Protein AF-C4QVG0-F1 (afdb_monomer_lite)

Secondary structure (DSSP, 8-state):
--HHHHHHH-----GGGS-HHHHHHHHHS-HHHHHHHHHHHHHHHHHHHHTHHHHHHHHHHHH-S---S----HHHHHHHHHHHHHHHHHHHHHHHHHHHHHHHH-TT---PPP---S-GGG-----HHHHHHHHTTTTTHHHHHHHHHHHHHGGGTGGG--TT-TTS--SHHHHHHHHHT-HHHHTHHHHHHHHHTT--SHHHHHHHHHSSTT------HHHHHHHHHHHTT-

Foldseek 3Di:
DFVVVCLVDNAQDDLVVADPVLSVLLLLFDPLLLLVLLLLLLLLVVVCVVCQVVLCVLCCVQPVDPDDPDSADPLNSLSVNVSSVSLQSLLVVVLVVVQVVCVVPPVPPDHDDDDGDSHSSPDDRPDPSNVVSVVCSVVCNVVSVVLNNQSSNCNVVSVPQDPPDPQGDGDPSSSSVVLSVDCCRNCVVVVLVVVVVVDDDPVVSVVCSVPRPSHPRPGDDVSVVVVVVVVVVD

Sequence (234 aa):
MDYNSVLETGPSPKLKDLNEEIRLKLQQIPDYPLDFNIFVYRGVKDIRTEIEPELKEFRVQYNNQNINDDPLTCTARLQDRLLGFLILERHRRDIETLNKTLEAQDSNGKTVTLIELQDPYKYEIKSPLYLQLMSQKDSHKQTFHRVALLQNLEYQFESKVNPEDDDDIKDDNSLIQQFVSNEEIMNFDHLFRQKLSSLKDAAEAQEAMDDSTILQLMIPVAAQKLLVEKDALA

Structure (mmCIF, N/CA/C/O backbone):
data_AF-C4QVG0-F1
#
_entry.id   AF-C4QVG0-F1
#
loop_
_atom_site.group_PDB
_atom_site.id
_atom_site.type_symbol
_atom_site.label_atom_id
_atom_site.label_alt_id
_atom_site.label_comp_id
_atom_site.label_asym_id
_atom_site.label_entity_id
_atom_site.label_seq_id
_atom_site.pdbx_PDB_ins_code
_atom_site.Cartn_x
_atom_site.Cartn_y
_atom_site.Cartn_z
_atom_site.occupancy
_atom_site.B_iso_or_equiv
_atom_site.auth_seq_id
_atom_site.auth_comp_id
_atom_site.auth_asym_id
_atom_site.auth_atom_id
_atom_site.pdbx_PDB_model_num
ATOM 1 N N . MET A 1 1 ? 24.294 -8.982 4.966 1.00 47.47 1 MET A N 1
ATOM 2 C CA . MET A 1 1 ? 23.193 -9.646 4.240 1.00 47.47 1 MET A CA 1
ATOM 3 C C . MET A 1 1 ? 22.596 -8.560 3.367 1.00 47.47 1 MET A C 1
ATOM 5 O O . MET A 1 1 ? 22.325 -7.499 3.908 1.00 47.47 1 MET A O 1
ATOM 9 N N . ASP A 1 2 ? 22.562 -8.755 2.051 1.00 61.69 2 ASP A N 1
ATOM 10 C CA . ASP A 1 2 ? 22.067 -7.750 1.096 1.00 61.69 2 ASP A CA 1
ATOM 11 C C . ASP A 1 2 ? 20.541 -7.615 1.240 1.00 61.69 2 ASP A C 1
ATOM 13 O O . ASP A 1 2 ? 19.855 -8.633 1.368 1.00 61.69 2 ASP A O 1
ATOM 17 N N . TYR A 1 3 ? 19.994 -6.399 1.243 1.00 65.62 3 TYR A N 1
ATOM 18 C CA . TYR A 1 3 ? 18.548 -6.192 1.355 1.00 65.62 3 TYR A CA 1
ATOM 19 C C . TYR A 1 3 ? 17.788 -6.817 0.178 1.00 65.62 3 TYR A C 1
ATOM 21 O O . TYR A 1 3 ? 16.698 -7.352 0.373 1.00 65.62 3 TYR A O 1
ATOM 29 N N . ASN A 1 4 ? 18.413 -6.916 -1.002 1.00 66.19 4 ASN A N 1
ATOM 30 C CA . ASN A 1 4 ? 17.847 -7.660 -2.131 1.00 66.19 4 ASN A CA 1
ATOM 31 C C . ASN A 1 4 ? 17.549 -9.126 -1.766 1.00 66.19 4 ASN A C 1
ATOM 33 O O . ASN A 1 4 ? 16.494 -9.654 -2.111 1.00 66.19 4 ASN A O 1
ATOM 37 N N . SER A 1 5 ? 18.406 -9.764 -0.959 1.00 62.22 5 SER A N 1
ATOM 38 C CA . SER A 1 5 ? 18.174 -11.142 -0.495 1.00 62.22 5 SER A CA 1
ATOM 39 C C . SER A 1 5 ? 16.994 -11.258 0.484 1.00 62.22 5 SER A C 1
ATOM 41 O O . SER A 1 5 ? 16.274 -12.262 0.481 1.00 62.22 5 SER A O 1
ATOM 43 N N . VAL A 1 6 ? 16.745 -10.208 1.279 1.00 63.31 6 VAL A N 1
ATOM 44 C CA . VAL A 1 6 ? 15.565 -10.096 2.155 1.00 63.31 6 VAL A CA 1
ATOM 45 C C . VAL A 1 6 ? 14.295 -9.912 1.321 1.00 63.31 6 VAL A C 1
ATOM 47 O O . VAL A 1 6 ? 13.262 -10.496 1.636 1.00 63.31 6 VAL A O 1
ATOM 50 N N . LEU A 1 7 ? 14.369 -9.166 0.222 1.00 70.00 7 LEU A N 1
ATOM 51 C CA . LEU A 1 7 ? 13.257 -8.991 -0.711 1.00 70.00 7 LEU A CA 1
ATOM 52 C C . LEU A 1 7 ? 12.957 -10.254 -1.542 1.00 70.00 7 LEU A C 1
ATOM 54 O O . LEU A 1 7 ? 11.829 -10.439 -1.996 1.00 70.00 7 LEU A O 1
ATOM 58 N N . GLU A 1 8 ? 13.944 -11.127 -1.749 1.00 66.00 8 GLU A N 1
ATOM 59 C CA . GLU A 1 8 ? 13.799 -12.391 -2.483 1.00 66.00 8 GLU A CA 1
ATOM 60 C C . GLU A 1 8 ? 13.269 -13.546 -1.636 1.00 66.00 8 GLU A C 1
ATOM 62 O O . GLU A 1 8 ? 12.423 -14.315 -2.091 1.00 66.00 8 GLU A O 1
ATOM 67 N N . THR A 1 9 ? 13.774 -13.688 -0.411 1.00 63.62 9 THR A N 1
ATOM 68 C CA . THR A 1 9 ? 13.547 -14.889 0.415 1.00 63.62 9 THR A CA 1
ATOM 69 C C . THR A 1 9 ? 13.218 -14.578 1.871 1.00 63.62 9 THR A C 1
ATOM 71 O O . THR A 1 9 ? 13.045 -15.490 2.683 1.00 63.62 9 THR A O 1
ATOM 74 N N . GLY A 1 10 ? 13.145 -13.294 2.224 1.00 63.16 10 GLY A N 1
ATOM 75 C CA . GLY A 1 10 ? 12.948 -12.857 3.595 1.00 63.16 10 GLY A CA 1
ATOM 76 C C . GLY A 1 10 ? 11.567 -13.212 4.149 1.00 63.16 10 GLY A C 1
ATOM 77 O O . GLY A 1 10 ? 10.602 -13.423 3.408 1.00 63.16 10 GLY A O 1
ATOM 78 N N . PRO A 1 11 ? 11.446 -13.278 5.484 1.00 72.75 11 PRO A N 1
ATOM 79 C CA . PRO A 1 11 ? 10.172 -13.531 6.139 1.00 72.75 11 PRO A CA 1
ATOM 80 C C . PRO A 1 11 ? 9.172 -12.415 5.821 1.00 72.75 11 PRO A C 1
ATOM 82 O O . PRO A 1 11 ? 9.559 -11.260 5.667 1.00 72.75 11 PRO A O 1
ATOM 85 N N . SER A 1 12 ? 7.879 -12.751 5.777 1.00 82.12 12 SER A N 1
ATOM 86 C CA . SER A 1 12 ? 6.751 -11.803 5.689 1.00 82.12 12 SER A CA 1
ATOM 87 C C . SER A 1 12 ? 6.937 -10.593 6.627 1.00 82.12 12 SER A C 1
ATOM 89 O O . SER A 1 12 ? 7.493 -10.788 7.714 1.00 82.12 12 SER A O 1
ATOM 91 N N . PRO A 1 13 ? 6.534 -9.364 6.234 1.00 89.56 13 PRO A N 1
ATOM 92 C CA . PRO A 1 13 ? 6.794 -8.173 7.039 1.00 89.56 13 PRO A CA 1
ATOM 93 C C . PRO A 1 13 ? 6.088 -8.261 8.387 1.00 89.56 13 PRO A C 1
ATOM 95 O O . PRO A 1 13 ? 5.049 -8.911 8.512 1.00 89.56 13 PRO A O 1
ATOM 98 N N . LYS A 1 14 ? 6.677 -7.632 9.408 1.00 91.19 14 LYS A N 1
ATOM 99 C CA . LYS A 1 14 ? 6.151 -7.625 10.778 1.00 91.19 14 LYS A CA 1
ATOM 100 C C . LYS A 1 14 ? 6.362 -6.263 11.413 1.00 91.19 14 LYS A C 1
ATOM 102 O O . LYS A 1 14 ? 7.483 -5.765 11.469 1.00 91.19 14 LYS A O 1
ATOM 107 N N . LEU A 1 15 ? 5.296 -5.675 11.947 1.00 92.12 15 LEU A N 1
ATOM 108 C CA . LEU A 1 15 ? 5.342 -4.358 12.590 1.00 92.12 15 LEU A CA 1
ATOM 109 C C . LEU A 1 15 ? 6.229 -4.356 13.832 1.00 92.12 15 LEU A C 1
ATOM 111 O O . LEU A 1 15 ? 6.792 -3.322 14.180 1.00 92.12 15 LEU A O 1
ATOM 115 N N . LYS A 1 16 ? 6.346 -5.498 14.518 1.00 90.62 16 LYS A N 1
ATOM 116 C CA . LYS A 1 16 ? 7.206 -5.622 15.703 1.00 90.62 16 LYS A CA 1
ATOM 117 C C . LYS A 1 16 ? 8.705 -5.624 15.382 1.00 90.62 16 LYS A C 1
ATOM 119 O O . LYS A 1 16 ? 9.492 -5.419 16.299 1.00 90.62 16 LYS A O 1
ATOM 124 N N . ASP A 1 17 ? 9.070 -5.900 14.129 1.00 92.12 17 ASP A N 1
ATOM 125 C CA . ASP A 1 17 ? 10.465 -5.943 13.682 1.00 92.12 17 ASP A CA 1
ATOM 126 C C . ASP A 1 17 ? 10.954 -4.534 13.276 1.00 92.12 17 ASP A C 1
ATOM 128 O O . ASP A 1 17 ? 12.158 -4.301 13.173 1.00 92.12 17 ASP A O 1
ATOM 132 N N . LEU A 1 18 ? 10.033 -3.574 13.103 1.00 93.62 18 LEU A N 1
ATOM 133 C CA . LEU A 1 18 ? 10.355 -2.155 12.962 1.00 93.62 18 LEU A CA 1
ATOM 134 C C . LEU A 1 18 ? 10.802 -1.574 14.304 1.00 93.62 18 LEU A C 1
ATOM 136 O O . LEU A 1 18 ? 10.276 -1.921 15.367 1.00 93.62 18 LEU A O 1
ATOM 140 N N . ASN A 1 19 ? 11.733 -0.626 14.250 1.00 95.19 19 ASN A N 1
ATOM 141 C CA . ASN A 1 19 ? 12.085 0.145 15.429 1.00 95.19 19 ASN A CA 1
ATOM 142 C C . ASN A 1 19 ? 10.895 1.016 15.884 1.00 95.19 19 ASN A C 1
ATOM 144 O O . ASN A 1 19 ? 9.953 1.295 15.134 1.00 95.19 19 ASN A O 1
ATOM 148 N N . GLU A 1 20 ? 10.924 1.435 17.148 1.00 95.44 20 GLU A N 1
ATOM 149 C CA . GLU A 1 20 ? 9.789 2.125 17.758 1.00 95.44 20 GLU A CA 1
ATOM 150 C C . GLU A 1 20 ? 9.478 3.472 17.095 1.00 95.44 20 GLU A C 1
ATOM 152 O O . GLU A 1 20 ? 8.308 3.764 16.860 1.00 95.44 20 GLU A O 1
ATOM 157 N N . GLU A 1 21 ? 10.497 4.259 16.744 1.00 95.69 21 GLU A N 1
ATOM 158 C CA . GLU A 1 21 ? 10.324 5.570 16.111 1.00 95.69 21 GLU A CA 1
ATOM 159 C C . GLU A 1 21 ? 9.616 5.457 14.754 1.00 95.69 21 GLU A C 1
ATOM 161 O O . GLU A 1 21 ? 8.620 6.139 14.505 1.00 95.69 21 GLU A O 1
ATOM 166 N N . ILE A 1 22 ? 10.094 4.559 13.891 1.00 94.88 22 ILE A N 1
ATOM 167 C CA . ILE A 1 22 ? 9.534 4.317 12.560 1.00 94.88 22 ILE A CA 1
ATOM 168 C C . ILE A 1 22 ? 8.110 3.782 12.664 1.00 94.88 22 ILE A C 1
ATOM 170 O O . ILE A 1 22 ? 7.211 4.246 11.959 1.00 94.88 22 ILE A O 1
ATOM 174 N N . ARG A 1 23 ? 7.873 2.852 13.593 1.00 95.38 23 ARG A N 1
ATOM 175 C CA . ARG A 1 23 ? 6.536 2.319 13.851 1.00 95.38 23 ARG A CA 1
ATOM 176 C C . ARG A 1 23 ? 5.569 3.411 14.319 1.00 95.38 23 ARG A C 1
ATOM 178 O O . ARG A 1 23 ? 4.424 3.418 13.879 1.00 95.38 23 ARG A O 1
ATOM 185 N N . LEU A 1 24 ? 6.009 4.337 15.173 1.00 95.31 24 LEU A N 1
ATOM 186 C CA . LEU A 1 24 ? 5.185 5.470 15.611 1.00 95.31 24 LEU A CA 1
ATOM 187 C C . LEU A 1 24 ? 4.861 6.422 14.452 1.00 95.31 24 LEU A C 1
ATOM 189 O O . LEU A 1 24 ? 3.715 6.851 14.341 1.00 95.31 24 LEU A O 1
ATOM 193 N N . LYS A 1 25 ? 5.818 6.707 13.557 1.00 94.50 25 LYS A N 1
ATOM 194 C CA . LYS A 1 25 ? 5.552 7.503 12.344 1.00 94.50 25 LYS A CA 1
ATOM 195 C C . LYS A 1 25 ? 4.539 6.814 11.427 1.00 94.50 25 LYS A C 1
ATOM 197 O O . LYS A 1 25 ? 3.592 7.450 10.980 1.00 94.50 25 LYS A O 1
ATOM 202 N N . LEU A 1 26 ? 4.666 5.502 11.213 1.00 94.44 26 LEU A N 1
ATOM 203 C CA . LEU A 1 26 ? 3.702 4.727 10.422 1.00 94.44 26 LEU A CA 1
ATOM 204 C C . LEU A 1 26 ? 2.276 4.819 11.003 1.00 94.44 26 LEU A C 1
ATOM 206 O O . LEU A 1 26 ? 1.299 4.974 10.270 1.00 94.44 26 LEU A O 1
ATOM 210 N N . GLN A 1 27 ? 2.143 4.794 12.330 1.00 94.50 27 GLN A N 1
ATOM 211 C CA . GLN A 1 27 ? 0.847 4.936 13.004 1.00 94.50 27 GLN A CA 1
ATOM 212 C C . GLN A 1 27 ? 0.212 6.324 12.838 1.00 94.50 27 GLN A C 1
ATOM 214 O O . GLN A 1 27 ? -1.001 6.450 12.996 1.00 94.50 27 GLN A O 1
ATOM 219 N N . GLN A 1 28 ? 1.002 7.350 12.515 1.00 93.69 28 GLN A N 1
ATOM 220 C CA . GLN A 1 28 ? 0.531 8.726 12.343 1.00 93.69 28 GLN A CA 1
ATOM 221 C C . GLN A 1 28 ? -0.011 9.019 10.939 1.00 93.69 28 GLN A C 1
ATOM 223 O O . GLN A 1 28 ? -0.642 10.056 10.756 1.00 93.69 28 GLN A O 1
ATOM 228 N N . ILE A 1 29 ? 0.192 8.128 9.959 1.00 91.94 29 ILE A N 1
ATOM 229 C CA . ILE A 1 29 ? -0.326 8.329 8.598 1.00 91.94 29 ILE A CA 1
ATOM 230 C C . ILE A 1 29 ? -1.860 8.463 8.644 1.00 91.94 29 ILE A C 1
ATOM 232 O O . ILE A 1 29 ? -2.515 7.592 9.224 1.00 91.94 29 ILE A O 1
ATOM 236 N N . PRO A 1 30 ? -2.473 9.481 8.020 1.00 91.50 30 PRO A N 1
ATOM 237 C CA . PRO A 1 30 ? -3.929 9.593 7.964 1.00 91.50 30 PRO A CA 1
ATOM 238 C C . PRO A 1 30 ? -4.590 8.425 7.207 1.00 91.50 30 PRO A C 1
ATOM 240 O O . PRO A 1 30 ? -3.972 7.778 6.363 1.00 91.50 30 PRO A O 1
ATOM 243 N N . ASP A 1 31 ? -5.857 8.124 7.511 1.00 91.19 31 ASP A N 1
ATOM 244 C CA . ASP A 1 31 ? -6.533 6.928 6.975 1.00 91.19 31 ASP A CA 1
ATOM 245 C C . ASP A 1 31 ? -6.659 6.935 5.444 1.00 91.19 31 ASP A C 1
ATOM 247 O O . ASP A 1 31 ? -6.469 5.894 4.819 1.00 91.19 31 ASP A O 1
ATOM 251 N N . TYR A 1 32 ? -6.933 8.092 4.829 1.00 88.81 32 TYR A N 1
ATOM 252 C CA . TYR A 1 32 ? -7.070 8.177 3.372 1.00 88.81 32 TYR A CA 1
ATOM 253 C C . TYR A 1 32 ? -5.747 7.868 2.639 1.00 88.81 32 TYR A C 1
ATOM 255 O O . TYR A 1 32 ? -5.747 6.951 1.820 1.00 88.81 32 TYR A O 1
ATOM 263 N N . PRO A 1 33 ? -4.598 8.506 2.957 1.00 89.88 33 PRO A N 1
ATOM 264 C CA . PRO A 1 33 ? -3.294 8.105 2.429 1.00 89.88 33 PRO A CA 1
ATOM 265 C C . PRO A 1 33 ? -2.921 6.647 2.630 1.00 89.88 33 PRO A C 1
ATOM 267 O O . PRO A 1 33 ? -2.370 6.034 1.713 1.00 89.88 33 PRO A O 1
ATOM 270 N N . LEU A 1 34 ? -3.222 6.088 3.803 1.00 93.69 34 LEU A N 1
ATOM 271 C CA . LEU A 1 34 ? -2.976 4.678 4.072 1.00 93.69 34 LEU A CA 1
ATOM 272 C C . LEU A 1 34 ? -3.776 3.799 3.101 1.00 93.69 34 LEU A C 1
ATOM 274 O O . LEU A 1 34 ? -3.197 2.986 2.379 1.00 93.69 34 LEU A O 1
ATOM 278 N N . ASP A 1 35 ? -5.092 3.991 3.046 1.00 93.38 35 ASP A N 1
ATOM 279 C CA . ASP A 1 35 ? -5.990 3.164 2.240 1.00 93.38 35 ASP A CA 1
ATOM 280 C C . ASP A 1 35 ? -5.768 3.358 0.734 1.00 93.38 35 ASP A C 1
ATOM 282 O O . ASP A 1 35 ? -5.817 2.384 -0.020 1.00 93.38 35 ASP A O 1
ATOM 286 N N . PHE A 1 36 ? -5.466 4.583 0.296 1.00 90.50 36 PHE A N 1
ATOM 287 C CA . PHE A 1 36 ? -5.169 4.903 -1.099 1.00 90.50 36 PHE A CA 1
ATOM 288 C C . PHE A 1 36 ? -3.875 4.242 -1.579 1.00 90.50 36 PHE A C 1
ATOM 290 O O . PHE A 1 36 ? -3.866 3.590 -2.625 1.00 90.50 36 PHE A O 1
ATOM 297 N N . ASN A 1 37 ? -2.793 4.311 -0.795 1.00 91.75 37 ASN A N 1
ATOM 298 C CA . ASN A 1 37 ? -1.548 3.627 -1.155 1.00 91.75 37 ASN A CA 1
ATOM 299 C C . ASN A 1 37 ? -1.721 2.098 -1.138 1.00 91.75 37 ASN A C 1
ATOM 301 O O . ASN A 1 37 ? -1.221 1.420 -2.037 1.00 91.75 37 ASN A O 1
ATOM 305 N N . ILE A 1 38 ? -2.491 1.538 -0.193 1.00 95.00 38 ILE A N 1
ATOM 306 C CA . ILE A 1 38 ? -2.836 0.106 -0.221 1.00 95.00 38 ILE A CA 1
ATOM 307 C C . ILE A 1 38 ? -3.618 -0.244 -1.494 1.00 95.00 38 ILE A C 1
ATOM 309 O O . ILE A 1 38 ? -3.330 -1.262 -2.128 1.00 95.00 38 ILE A O 1
ATOM 313 N N . PHE A 1 39 ? -4.602 0.577 -1.873 1.00 93.81 39 PHE A N 1
ATOM 314 C CA . PHE A 1 39 ? -5.404 0.386 -3.082 1.00 93.81 39 PHE A CA 1
ATOM 315 C C . PHE A 1 39 ? -4.526 0.354 -4.332 1.00 93.81 39 PHE A C 1
ATOM 317 O O . PHE A 1 39 ? -4.600 -0.610 -5.098 1.00 93.81 39 PHE A O 1
ATOM 324 N N . VAL A 1 40 ? -3.644 1.343 -4.497 1.00 91.06 40 VAL A N 1
ATOM 325 C CA . VAL A 1 40 ? -2.787 1.418 -5.681 1.00 91.06 40 VAL A CA 1
ATOM 326 C C . VAL A 1 40 ? -1.761 0.293 -5.709 1.00 91.06 40 VAL A C 1
ATOM 328 O O . VAL A 1 40 ? -1.682 -0.413 -6.714 1.00 91.06 40 VAL A O 1
ATOM 331 N N . TYR A 1 41 ? -1.020 0.043 -4.626 1.00 92.81 41 TYR A N 1
ATOM 332 C CA . TYR A 1 41 ? -0.011 -1.021 -4.631 1.00 92.81 41 TYR A CA 1
ATOM 333 C C . TYR A 1 41 ? -0.612 -2.409 -4.820 1.00 92.81 41 TYR A C 1
ATOM 335 O O . TYR A 1 41 ? -0.049 -3.222 -5.555 1.00 92.81 41 TYR A O 1
ATOM 343 N N . ARG A 1 42 ? -1.773 -2.687 -4.215 1.00 94.62 42 ARG A N 1
ATOM 344 C CA . ARG A 1 42 ? -2.470 -3.957 -4.443 1.00 94.62 42 ARG A CA 1
ATOM 345 C C . ARG A 1 42 ? -2.969 -4.058 -5.885 1.00 94.62 42 ARG A C 1
ATOM 347 O O . ARG A 1 42 ? -2.778 -5.100 -6.501 1.00 94.62 42 ARG A O 1
ATOM 354 N N . GLY A 1 43 ? -3.521 -2.983 -6.453 1.00 93.50 43 GLY A N 1
ATOM 355 C CA . GLY A 1 43 ? -3.932 -2.938 -7.860 1.00 93.50 43 GLY A CA 1
ATOM 356 C C . GLY A 1 43 ? -2.775 -3.183 -8.835 1.00 93.50 43 GLY A C 1
ATOM 357 O O . GLY A 1 43 ? -2.914 -3.958 -9.781 1.00 93.50 43 GLY A O 1
ATOM 358 N N . VAL A 1 44 ? -1.606 -2.591 -8.571 1.00 91.75 44 VAL A N 1
ATOM 359 C CA . VAL A 1 44 ? -0.378 -2.817 -9.350 1.00 91.75 44 VAL A CA 1
ATOM 360 C C . VAL A 1 44 ? 0.135 -4.252 -9.176 1.00 91.75 44 VAL A C 1
ATOM 362 O O . VAL A 1 44 ? 0.538 -4.895 -10.143 1.00 91.75 44 VAL A O 1
ATOM 365 N N . LYS A 1 45 ? 0.098 -4.804 -7.962 1.00 92.62 45 LYS A N 1
ATOM 366 C CA . LYS A 1 45 ? 0.483 -6.200 -7.721 1.00 92.62 45 LYS A CA 1
ATOM 367 C C . LYS A 1 45 ? -0.415 -7.187 -8.475 1.00 92.62 45 LYS A C 1
ATOM 369 O O . LYS A 1 45 ? 0.100 -8.121 -9.093 1.00 92.62 45 LYS A O 1
ATOM 374 N N . ASP A 1 46 ? -1.727 -6.955 -8.458 1.00 93.56 46 ASP A N 1
ATOM 375 C CA . ASP A 1 46 ? -2.708 -7.759 -9.189 1.00 93.56 46 ASP A CA 1
ATOM 376 C C . ASP A 1 46 ? -2.446 -7.689 -10.701 1.00 93.56 46 ASP A C 1
ATOM 378 O O . ASP A 1 46 ? -2.280 -8.727 -11.345 1.00 93.56 46 ASP A O 1
ATOM 382 N N . ILE A 1 47 ? -2.323 -6.475 -11.265 1.00 93.06 47 ILE A N 1
ATOM 383 C CA . ILE A 1 47 ? -2.150 -6.312 -12.714 1.00 93.06 47 ILE A CA 1
ATOM 384 C C . ILE A 1 47 ? -0.851 -6.955 -13.197 1.00 93.06 47 ILE A C 1
ATOM 386 O O . ILE A 1 47 ? -0.868 -7.594 -14.239 1.00 93.06 47 ILE A O 1
ATOM 390 N N . ARG A 1 48 ? 0.253 -6.879 -12.434 1.00 90.81 48 ARG A N 1
ATOM 391 C CA . ARG A 1 48 ? 1.518 -7.540 -12.808 1.00 90.81 48 ARG A CA 1
ATOM 392 C C . ARG A 1 48 ? 1.354 -9.043 -13.020 1.00 90.81 48 ARG A C 1
ATOM 394 O O . ARG A 1 48 ? 2.029 -9.605 -13.874 1.00 90.81 48 ARG A O 1
ATOM 401 N N . THR A 1 49 ? 0.463 -9.673 -12.258 1.00 89.44 49 THR A N 1
ATOM 402 C CA . THR A 1 49 ? 0.139 -11.095 -12.425 1.00 89.44 49 THR A CA 1
ATOM 403 C C . THR A 1 49 ? -0.692 -11.318 -13.692 1.00 89.44 49 THR A C 1
ATOM 405 O O . THR A 1 49 ? -0.458 -12.279 -14.416 1.00 89.44 49 THR A O 1
ATOM 408 N N . GLU A 1 50 ? -1.631 -10.414 -13.999 1.00 91.62 50 GLU A N 1
ATOM 409 C CA . GLU A 1 50 ? -2.435 -10.463 -15.232 1.00 91.62 50 GLU A CA 1
ATOM 410 C C . GLU A 1 50 ? -1.586 -10.266 -16.502 1.00 91.62 50 GLU A C 1
ATOM 412 O O . GLU A 1 50 ? -1.823 -10.938 -17.506 1.00 91.62 50 GLU A O 1
ATOM 417 N N . ILE A 1 51 ? -0.604 -9.358 -16.465 1.00 89.69 51 ILE A N 1
ATOM 418 C CA . ILE A 1 51 ? 0.200 -8.951 -17.629 1.00 89.69 51 ILE A CA 1
ATOM 419 C C . ILE A 1 51 ? 1.621 -9.531 -17.641 1.00 89.69 51 ILE A C 1
ATOM 421 O O . ILE A 1 51 ? 2.484 -9.026 -18.352 1.00 89.69 51 ILE A O 1
ATOM 425 N N . GLU A 1 52 ? 1.893 -10.601 -16.890 1.00 88.56 52 GLU A N 1
ATOM 426 C CA . GLU A 1 52 ? 3.233 -11.208 -16.807 1.00 88.56 52 GLU A CA 1
ATOM 427 C C . GLU A 1 52 ? 3.881 -11.494 -18.186 1.00 88.56 52 GLU A C 1
ATOM 429 O O . GLU A 1 52 ? 5.063 -11.177 -18.356 1.00 88.56 52 GLU A O 1
ATOM 434 N N . PRO A 1 53 ? 3.162 -12.024 -19.202 1.00 87.56 53 PRO A N 1
ATOM 435 C CA . PRO A 1 53 ? 3.743 -12.231 -20.531 1.00 87.56 53 PRO A CA 1
ATOM 436 C C . PRO A 1 53 ? 4.158 -10.919 -21.211 1.00 87.56 53 PRO A C 1
ATOM 438 O O . PRO A 1 53 ? 5.262 -10.829 -21.745 1.00 87.56 53 PRO A O 1
ATOM 441 N N . GLU A 1 54 ? 3.313 -9.887 -21.129 1.00 88.06 54 GLU A N 1
ATOM 442 C CA . GLU A 1 54 ? 3.598 -8.550 -21.666 1.00 88.06 54 GLU A CA 1
ATOM 443 C C . GLU A 1 54 ? 4.815 -7.940 -20.967 1.00 88.06 54 GLU A C 1
ATOM 445 O O . GLU A 1 54 ? 5.687 -7.373 -21.620 1.00 88.06 54 GLU A O 1
ATOM 450 N N . LEU A 1 55 ? 4.932 -8.115 -19.646 1.00 85.12 55 LEU A N 1
ATOM 451 C CA . LEU A 1 55 ? 6.094 -7.651 -18.896 1.00 85.12 55 LEU A CA 1
ATOM 452 C C . LEU A 1 55 ? 7.387 -8.312 -19.397 1.00 85.12 55 LEU A C 1
ATOM 454 O O . LEU A 1 55 ? 8.401 -7.627 -19.545 1.00 85.12 55 LEU A O 1
ATOM 458 N N . LYS A 1 56 ? 7.370 -9.615 -19.695 1.00 80.94 56 LYS A N 1
ATOM 459 C CA . LYS A 1 56 ? 8.540 -10.321 -20.248 1.00 80.94 56 LYS A CA 1
ATOM 460 C C . LYS A 1 56 ? 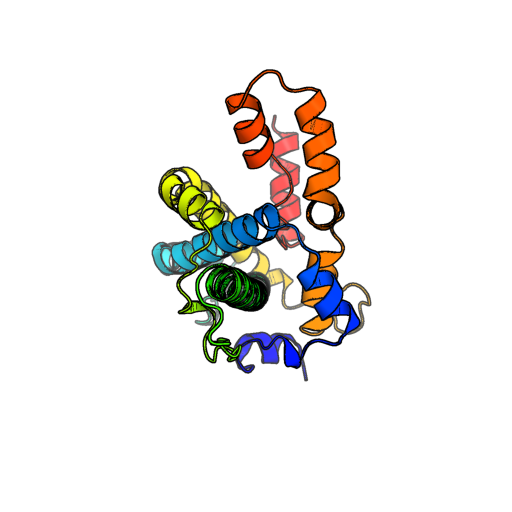8.913 -9.789 -21.631 1.00 80.94 56 LYS A C 1
ATOM 462 O O . LYS A 1 56 ? 10.080 -9.471 -21.859 1.00 80.94 56 LYS A O 1
ATOM 467 N N . GLU A 1 57 ? 7.936 -9.636 -22.524 1.00 81.69 57 GLU A N 1
ATOM 468 C CA . GLU A 1 57 ? 8.150 -9.080 -23.868 1.00 81.69 57 GLU A CA 1
ATOM 469 C C . GLU A 1 57 ? 8.703 -7.655 -23.815 1.00 81.69 57 GLU A C 1
ATOM 471 O O . GLU A 1 57 ? 9.704 -7.344 -24.466 1.00 81.69 57 GLU A O 1
ATOM 476 N N . PHE A 1 58 ? 8.090 -6.807 -22.991 1.00 79.50 58 PHE A N 1
ATOM 477 C CA . PHE A 1 58 ? 8.482 -5.418 -22.813 1.00 79.50 58 PHE A CA 1
ATOM 478 C C . PHE A 1 58 ? 9.936 -5.303 -22.343 1.00 79.50 58 PHE A C 1
ATOM 480 O O . PHE A 1 58 ? 10.710 -4.517 -22.888 1.00 79.50 58 PHE A O 1
ATOM 487 N N . ARG A 1 59 ? 10.370 -6.145 -21.397 1.00 74.69 59 ARG A N 1
ATOM 488 C CA . ARG A 1 59 ? 11.778 -6.135 -20.991 1.00 74.69 59 ARG A CA 1
ATOM 489 C C . ARG A 1 59 ? 12.718 -6.581 -22.114 1.00 74.69 59 ARG A C 1
ATOM 491 O O . ARG A 1 59 ? 13.778 -5.986 -22.261 1.00 74.69 59 ARG A O 1
ATOM 498 N N . VAL A 1 60 ? 12.377 -7.602 -22.903 1.00 74.25 60 VAL A N 1
ATOM 499 C CA . VAL A 1 60 ? 13.238 -8.041 -24.020 1.00 74.25 60 VAL A CA 1
ATOM 500 C C . VAL A 1 60 ? 13.432 -6.906 -25.029 1.00 74.25 60 VAL A C 1
ATOM 502 O O . VAL A 1 60 ? 14.553 -6.677 -25.482 1.00 74.25 60 VAL A O 1
ATOM 505 N N . GLN A 1 61 ? 12.360 -6.167 -25.333 1.00 72.69 61 GLN A N 1
ATOM 506 C CA . GLN A 1 61 ? 12.385 -5.050 -26.280 1.00 72.69 61 GLN A CA 1
ATOM 507 C C . GLN A 1 61 ? 13.267 -3.884 -25.816 1.00 72.69 61 GLN A C 1
ATOM 509 O O . GLN A 1 61 ? 13.997 -3.320 -26.629 1.00 72.69 61 GLN A O 1
ATOM 514 N N . TYR A 1 62 ? 13.208 -3.522 -24.532 1.00 67.19 62 TYR A N 1
ATOM 515 C CA . TYR A 1 62 ? 13.884 -2.325 -24.017 1.00 67.19 62 TYR A CA 1
ATOM 516 C C . TYR A 1 62 ? 15.238 -2.608 -23.346 1.00 67.19 62 TYR A C 1
ATOM 518 O O . TYR A 1 62 ? 16.092 -1.725 -23.323 1.00 67.19 62 TYR A O 1
ATOM 526 N N . ASN A 1 63 ? 15.478 -3.836 -22.865 1.00 62.38 63 ASN A N 1
ATOM 527 C CA . ASN A 1 63 ? 16.656 -4.184 -22.065 1.00 62.38 63 ASN A CA 1
ATOM 528 C C . ASN A 1 63 ? 17.645 -5.154 -22.749 1.00 62.38 63 ASN A C 1
ATOM 530 O O . ASN A 1 63 ? 18.622 -5.541 -22.113 1.00 62.38 63 ASN A O 1
ATOM 534 N N . ASN A 1 64 ? 17.468 -5.538 -24.023 1.00 55.88 64 ASN A N 1
ATOM 535 C CA . ASN A 1 64 ? 18.469 -6.276 -24.829 1.00 55.88 64 ASN A CA 1
ATOM 536 C C . ASN A 1 64 ? 19.192 -7.446 -24.102 1.00 55.88 64 ASN A C 1
ATOM 538 O O . ASN A 1 64 ? 20.372 -7.708 -24.346 1.00 55.88 64 ASN A O 1
ATOM 542 N N . GLN A 1 65 ? 18.518 -8.149 -23.189 1.00 55.78 65 GLN A N 1
ATOM 543 C CA . GLN A 1 65 ? 19.087 -9.244 -22.401 1.00 55.78 65 GLN A CA 1
ATOM 544 C C . GLN A 1 65 ? 18.128 -10.434 -22.387 1.00 55.78 65 GLN A C 1
ATOM 546 O O . GLN A 1 65 ? 16.914 -10.259 -22.310 1.00 55.78 65 GLN A O 1
ATOM 551 N N . ASN A 1 66 ? 18.688 -11.649 -22.433 1.00 53.75 66 ASN A N 1
ATOM 552 C CA . ASN A 1 66 ? 17.983 -12.856 -22.002 1.00 53.75 66 ASN A CA 1
ATOM 553 C C . ASN A 1 66 ? 17.821 -12.757 -20.488 1.00 53.75 66 ASN A C 1
ATOM 555 O O . ASN A 1 66 ? 18.796 -12.825 -19.743 1.00 53.75 66 ASN A O 1
ATOM 559 N N . ILE A 1 67 ? 16.596 -12.519 -20.060 1.00 54.72 67 ILE A N 1
ATOM 560 C CA . ILE A 1 67 ? 16.271 -12.193 -18.677 1.00 54.72 67 ILE A CA 1
ATOM 561 C C . ILE A 1 67 ? 16.182 -13.502 -17.912 1.00 54.72 67 ILE A C 1
ATOM 563 O O . ILE A 1 67 ? 15.566 -14.450 -18.398 1.00 54.72 67 ILE A O 1
ATOM 567 N N . ASN A 1 68 ? 16.805 -13.558 -16.733 1.00 55.97 68 ASN A N 1
ATOM 568 C CA . ASN A 1 68 ? 16.543 -14.623 -15.768 1.00 55.97 68 ASN A CA 1
ATOM 569 C C . ASN A 1 68 ? 15.023 -14.768 -15.567 1.00 55.97 68 ASN A C 1
ATOM 571 O O . ASN A 1 68 ? 14.305 -13.771 -15.606 1.00 55.97 68 ASN A O 1
ATOM 575 N N . ASP A 1 69 ? 14.544 -15.984 -15.295 1.00 58.06 69 ASP A N 1
ATOM 576 C CA . ASP A 1 69 ? 13.115 -16.313 -15.133 1.00 58.06 69 ASP A CA 1
ATOM 577 C C . ASP A 1 69 ? 12.383 -15.524 -14.026 1.00 58.06 69 ASP A C 1
ATOM 579 O O . ASP A 1 69 ? 11.178 -15.695 -13.857 1.00 58.06 69 ASP A O 1
ATOM 583 N N . ASP A 1 70 ? 13.076 -14.670 -13.266 1.00 63.19 70 ASP A N 1
ATOM 584 C CA . ASP A 1 70 ? 12.489 -13.910 -12.171 1.00 63.19 70 ASP A CA 1
ATOM 585 C C . ASP A 1 70 ? 11.659 -12.710 -12.676 1.00 63.19 70 ASP A C 1
ATOM 587 O O . ASP A 1 70 ? 12.193 -11.741 -13.240 1.00 63.19 70 ASP A O 1
ATOM 591 N N . PRO A 1 71 ? 10.331 -12.730 -12.473 1.00 61.44 71 PRO A N 1
ATOM 592 C CA . PRO A 1 71 ? 9.442 -11.715 -13.005 1.00 61.44 71 PRO A CA 1
ATOM 593 C C . PRO A 1 71 ? 9.450 -10.404 -12.204 1.00 61.44 71 PRO A C 1
ATOM 595 O O . PRO A 1 71 ? 8.788 -9.467 -12.648 1.00 61.44 71 PRO A O 1
ATOM 598 N N . LEU A 1 72 ? 10.174 -10.260 -11.083 1.00 75.44 72 LEU A N 1
ATOM 599 C CA . LEU A 1 72 ? 10.085 -9.056 -10.235 1.00 75.44 72 LEU A CA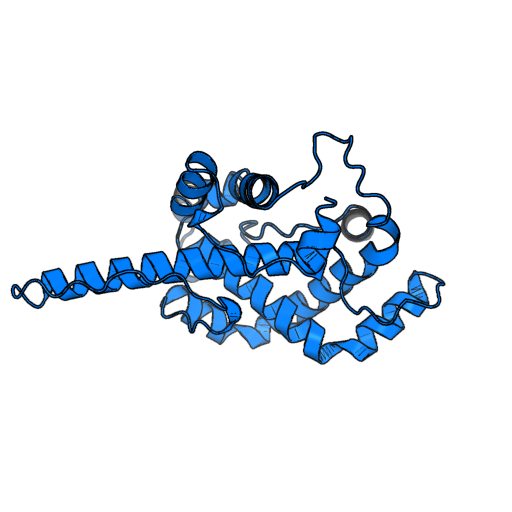 1
ATOM 600 C C . LEU A 1 72 ? 11.389 -8.255 -10.115 1.00 75.44 72 LEU A C 1
ATOM 602 O O . LEU A 1 72 ? 12.427 -8.767 -9.694 1.00 75.44 72 LEU A O 1
ATOM 606 N N . THR A 1 73 ? 11.273 -6.956 -10.398 1.00 79.12 73 THR A N 1
ATOM 607 C CA . THR A 1 73 ? 12.283 -5.924 -10.129 1.00 79.12 73 THR A CA 1
ATOM 608 C C . THR A 1 73 ? 12.362 -5.624 -8.625 1.00 79.12 73 THR A C 1
ATOM 610 O O . THR A 1 73 ? 11.386 -5.824 -7.896 1.00 79.12 73 THR A O 1
ATOM 613 N N . CYS A 1 74 ? 13.510 -5.168 -8.124 1.00 78.81 74 CYS A N 1
ATOM 614 C CA . CYS A 1 74 ? 13.708 -4.724 -6.742 1.00 78.81 74 CYS A CA 1
ATOM 615 C C . CYS A 1 74 ? 12.656 -3.685 -6.335 1.00 78.81 74 CYS A C 1
ATOM 617 O O . CYS A 1 74 ? 12.032 -3.824 -5.290 1.00 78.81 74 CYS A O 1
ATOM 619 N N . THR A 1 75 ? 12.332 -2.733 -7.207 1.00 80.62 75 THR A N 1
ATOM 620 C CA . THR A 1 75 ? 11.263 -1.746 -7.006 1.00 80.62 75 THR A CA 1
ATOM 621 C C . THR A 1 75 ? 9.910 -2.409 -6.783 1.00 80.62 75 THR A C 1
ATOM 623 O O . THR A 1 75 ? 9.188 -2.054 -5.850 1.00 80.62 75 THR A O 1
ATOM 626 N N . ALA A 1 76 ? 9.555 -3.394 -7.615 1.00 85.38 76 ALA A N 1
ATOM 627 C CA . ALA A 1 76 ? 8.309 -4.131 -7.445 1.00 85.38 76 ALA A CA 1
ATOM 628 C C . ALA A 1 76 ? 8.286 -4.890 -6.107 1.00 85.38 76 ALA A C 1
ATOM 630 O O . ALA A 1 76 ? 7.248 -4.922 -5.445 1.00 85.38 76 ALA A O 1
ATOM 631 N N . ARG A 1 77 ? 9.427 -5.444 -5.675 1.00 86.69 77 ARG A N 1
ATOM 632 C CA . ARG A 1 77 ? 9.553 -6.118 -4.374 1.00 86.69 77 ARG A CA 1
ATOM 633 C C . ARG A 1 77 ? 9.478 -5.150 -3.200 1.00 86.69 77 ARG A C 1
ATOM 635 O O . ARG A 1 77 ? 8.813 -5.470 -2.224 1.00 86.69 77 ARG A O 1
ATOM 642 N N . LEU A 1 78 ? 10.118 -3.987 -3.289 1.00 87.06 78 LEU A N 1
ATOM 643 C CA . LEU A 1 78 ? 10.072 -2.934 -2.273 1.00 87.06 78 LEU A CA 1
ATOM 644 C C . LEU A 1 78 ? 8.644 -2.426 -2.082 1.00 87.06 78 LEU A C 1
ATOM 646 O O . LEU A 1 78 ? 8.173 -2.320 -0.954 1.00 87.06 78 LEU A O 1
ATOM 650 N N . GLN A 1 79 ? 7.921 -2.188 -3.178 1.00 88.56 79 GLN A N 1
ATOM 651 C CA . GLN A 1 79 ? 6.520 -1.780 -3.105 1.00 88.56 79 GLN A CA 1
ATOM 652 C C . GLN A 1 79 ? 5.619 -2.892 -2.560 1.00 88.56 79 GLN A C 1
ATOM 654 O O . GLN A 1 79 ? 4.734 -2.611 -1.756 1.00 88.56 79 GLN A O 1
ATOM 659 N N . ASP A 1 80 ? 5.860 -4.156 -2.923 1.00 90.94 80 ASP A N 1
ATOM 660 C CA . ASP A 1 80 ? 5.146 -5.286 -2.317 1.00 90.94 80 ASP A CA 1
ATOM 661 C C . ASP A 1 80 ? 5.432 -5.379 -0.815 1.00 90.94 80 ASP A C 1
ATOM 663 O O . ASP A 1 80 ? 4.511 -5.525 -0.010 1.00 90.94 80 ASP A O 1
ATOM 667 N N . ARG A 1 81 ? 6.700 -5.222 -0.423 1.00 92.00 81 ARG A N 1
ATOM 668 C CA . ARG A 1 81 ? 7.141 -5.215 0.971 1.00 92.00 81 ARG A CA 1
ATOM 669 C C . ARG A 1 81 ? 6.461 -4.098 1.764 1.00 92.00 81 ARG A C 1
ATOM 671 O O . ARG A 1 81 ? 5.902 -4.370 2.827 1.00 92.00 81 ARG A O 1
ATOM 678 N N . LEU A 1 82 ? 6.447 -2.881 1.220 1.00 92.75 82 LEU A N 1
ATOM 679 C CA . LEU A 1 82 ? 5.764 -1.719 1.783 1.00 92.75 82 LEU A CA 1
ATOM 680 C C . LEU A 1 82 ? 4.254 -1.964 1.898 1.00 92.75 82 LEU A C 1
ATOM 682 O O . LEU A 1 82 ? 3.694 -1.764 2.972 1.00 92.75 82 LEU A O 1
ATOM 686 N N . LEU A 1 83 ? 3.606 -2.478 0.846 1.00 94.75 83 LEU A N 1
ATOM 687 C CA . LEU A 1 83 ? 2.191 -2.866 0.866 1.00 94.75 83 LEU A CA 1
ATOM 688 C C . LEU A 1 83 ? 1.884 -3.807 2.037 1.00 94.75 83 LEU A C 1
ATOM 690 O O . LEU A 1 83 ? 0.884 -3.616 2.728 1.00 94.75 83 LEU A O 1
ATOM 694 N N . GLY A 1 84 ? 2.746 -4.792 2.298 1.00 95.25 84 GLY A N 1
ATOM 695 C CA . GLY A 1 84 ? 2.597 -5.681 3.447 1.00 95.25 84 GLY A CA 1
ATOM 696 C C . GLY A 1 84 ? 2.563 -4.930 4.784 1.00 95.25 84 GLY A C 1
ATOM 697 O O . GLY A 1 84 ? 1.676 -5.186 5.599 1.00 95.25 84 GLY A O 1
ATOM 698 N N . PHE A 1 85 ? 3.462 -3.964 4.995 1.00 96.06 85 PHE A N 1
ATOM 699 C CA . PHE A 1 85 ? 3.457 -3.116 6.195 1.00 96.06 85 PHE A CA 1
ATOM 700 C C . PHE A 1 85 ? 2.213 -2.233 6.303 1.00 96.06 85 PHE A C 1
ATOM 702 O O . PHE A 1 85 ? 1.625 -2.146 7.383 1.00 96.06 85 PHE A O 1
ATOM 709 N N . LEU A 1 86 ? 1.773 -1.629 5.197 1.00 96.00 86 LEU A N 1
ATOM 710 C CA . LEU A 1 86 ? 0.561 -0.807 5.181 1.00 96.00 86 LEU A CA 1
ATOM 711 C C . LEU A 1 86 ? -0.686 -1.637 5.522 1.00 96.00 86 LEU A C 1
ATOM 713 O O . LEU A 1 86 ? -1.524 -1.199 6.309 1.00 96.00 86 LEU A O 1
ATOM 717 N N . ILE A 1 87 ? -0.786 -2.870 5.011 1.00 97.19 87 ILE A N 1
ATOM 718 C CA . ILE A 1 87 ? -1.889 -3.775 5.360 1.00 97.19 87 ILE A CA 1
ATOM 719 C C . ILE A 1 87 ? -1.849 -4.162 6.845 1.00 97.19 87 ILE A C 1
ATOM 721 O O . ILE A 1 87 ? -2.898 -4.205 7.489 1.00 97.19 87 ILE A O 1
ATOM 725 N N . LEU A 1 88 ? -0.668 -4.431 7.413 1.00 96.50 88 LEU A N 1
ATOM 726 C CA . LEU A 1 88 ? -0.547 -4.730 8.845 1.00 96.50 88 LEU A CA 1
ATOM 727 C C . LEU A 1 88 ? -0.996 -3.549 9.709 1.00 96.50 88 LEU A C 1
ATOM 729 O O . LEU A 1 88 ? -1.686 -3.749 10.710 1.00 96.50 88 LEU A O 1
ATOM 733 N N . GLU A 1 89 ? -0.632 -2.329 9.316 1.00 96.44 89 GLU A N 1
ATOM 734 C CA . GLU A 1 89 ? -1.063 -1.112 10.001 1.00 96.44 89 GLU A CA 1
ATOM 735 C C . GLU A 1 89 ? -2.581 -0.905 9.882 1.00 96.44 89 GLU A C 1
ATOM 737 O O . GLU A 1 89 ? -3.248 -0.613 10.876 1.00 96.44 89 GLU A O 1
ATOM 742 N N . ARG A 1 90 ? -3.166 -1.156 8.706 1.00 96.50 90 ARG A N 1
ATOM 743 C CA . ARG A 1 90 ? -4.624 -1.127 8.516 1.00 96.50 90 ARG A CA 1
ATOM 744 C C . ARG A 1 90 ? -5.338 -2.165 9.382 1.00 96.50 90 ARG A C 1
ATOM 746 O O . ARG A 1 90 ? -6.312 -1.830 10.051 1.00 96.50 90 ARG A O 1
ATOM 753 N N . HIS A 1 91 ? -4.827 -3.397 9.440 1.00 96.06 91 HIS A N 1
ATOM 754 C CA . HIS A 1 91 ? -5.347 -4.453 10.319 1.00 96.06 91 HIS A CA 1
ATOM 755 C C . HIS A 1 91 ? -5.303 -4.036 11.793 1.00 96.06 91 HIS A C 1
ATOM 757 O O . HIS A 1 91 ? -6.294 -4.190 12.506 1.00 96.06 91 HIS A O 1
ATOM 763 N N . ARG A 1 92 ? -4.193 -3.436 12.249 1.00 95.12 92 ARG A N 1
ATOM 764 C CA . ARG A 1 92 ? -4.081 -2.881 13.608 1.00 95.12 92 ARG A CA 1
ATOM 765 C C . ARG A 1 92 ? -5.206 -1.880 13.893 1.00 95.12 92 ARG A C 1
ATOM 767 O O . ARG A 1 92 ? -5.889 -2.013 14.909 1.00 95.12 92 ARG A O 1
ATOM 774 N N . ARG A 1 93 ? -5.431 -0.921 12.990 1.00 94.88 93 ARG A N 1
ATOM 775 C CA . ARG A 1 93 ? -6.480 0.106 13.131 1.00 94.88 93 ARG A CA 1
ATOM 776 C C . ARG A 1 93 ? -7.896 -0.465 13.075 1.00 94.88 93 ARG A C 1
ATOM 778 O O . ARG A 1 93 ? -8.778 0.023 13.784 1.00 94.88 93 ARG A O 1
ATOM 785 N N . ASP A 1 94 ? -8.126 -1.501 12.274 1.00 93.12 94 ASP A N 1
ATOM 786 C CA . ASP A 1 94 ? -9.425 -2.177 12.190 1.00 93.12 94 ASP A CA 1
ATOM 787 C C . ASP A 1 94 ? -9.755 -2.884 13.517 1.00 93.12 94 ASP A C 1
ATOM 789 O O . ASP A 1 94 ? -10.872 -2.749 14.024 1.00 93.12 94 ASP A O 1
ATOM 793 N N . ILE A 1 95 ? -8.773 -3.542 14.150 1.00 92.75 95 ILE A N 1
ATOM 794 C CA . ILE A 1 95 ? -8.932 -4.125 15.494 1.00 92.75 95 ILE A CA 1
ATOM 795 C C . ILE A 1 95 ? -9.179 -3.042 16.555 1.00 92.75 95 ILE A C 1
ATOM 797 O O . ILE A 1 95 ? -10.042 -3.215 17.416 1.00 92.75 95 ILE A O 1
ATOM 801 N N . GLU A 1 96 ? -8.483 -1.905 16.492 1.00 92.12 96 GLU A N 1
ATOM 802 C CA . GLU A 1 96 ? -8.729 -0.783 17.411 1.00 92.12 96 GLU A CA 1
ATOM 803 C C . GLU A 1 96 ? -10.129 -0.191 17.257 1.00 92.12 96 GLU A C 1
ATOM 805 O O . GLU A 1 96 ? -10.802 0.090 18.249 1.00 92.12 96 GLU A O 1
ATOM 810 N N . THR A 1 97 ? -10.589 -0.026 16.018 1.00 90.31 97 THR A N 1
ATOM 811 C CA . THR A 1 97 ? -11.933 0.481 15.716 1.00 90.31 97 THR A CA 1
ATOM 812 C C . THR A 1 97 ? -13.006 -0.491 16.203 1.00 90.31 97 THR A C 1
ATOM 814 O O . THR A 1 97 ? -14.002 -0.074 16.802 1.00 90.31 97 THR A O 1
ATOM 817 N N . LEU A 1 98 ? -12.782 -1.794 16.015 1.00 89.38 98 LEU A N 1
ATOM 818 C CA . LEU A 1 98 ? -13.656 -2.840 16.534 1.00 89.38 98 LEU A CA 1
ATOM 819 C C . LEU A 1 98 ? -13.727 -2.798 18.064 1.00 89.38 98 LEU A C 1
ATOM 821 O O . LEU A 1 98 ? -14.825 -2.793 18.613 1.00 89.38 98 LEU A O 1
ATOM 825 N N . ASN A 1 99 ? -12.583 -2.708 18.746 1.00 90.56 99 ASN A N 1
ATOM 826 C CA . ASN A 1 99 ? -12.540 -2.630 20.207 1.00 90.56 99 ASN A CA 1
ATOM 827 C C . ASN A 1 99 ? -13.278 -1.398 20.739 1.00 90.56 99 ASN A C 1
ATOM 829 O O . ASN A 1 99 ? -14.119 -1.542 21.621 1.00 90.56 99 ASN A O 1
ATOM 833 N N . LYS A 1 100 ? -13.075 -0.220 20.134 1.00 89.31 100 LYS A N 1
ATOM 834 C CA . LYS A 1 100 ? -13.836 0.996 20.479 1.00 89.31 100 LYS A CA 1
ATOM 835 C C . LYS A 1 100 ? -15.346 0.805 20.305 1.00 89.31 100 LYS A C 1
ATOM 837 O O . LYS A 1 100 ? -16.135 1.283 21.116 1.00 89.31 100 LYS A O 1
ATOM 842 N N . THR A 1 101 ? -15.758 0.100 19.251 1.00 87.38 101 THR A N 1
ATOM 843 C CA . THR A 1 101 ? -17.177 -0.179 18.983 1.00 87.38 101 THR A CA 1
ATOM 844 C C . THR A 1 101 ? -17.763 -1.149 20.009 1.00 87.38 101 THR A C 1
ATOM 846 O O . THR A 1 101 ? -18.870 -0.928 20.498 1.00 87.38 101 THR A O 1
ATOM 849 N N . LEU A 1 102 ? -17.020 -2.200 20.369 1.00 87.38 102 LEU A N 1
ATOM 850 C CA . LEU A 1 102 ? -17.426 -3.172 21.385 1.00 87.38 102 LEU A CA 1
ATOM 851 C C . LEU A 1 102 ? -17.542 -2.525 22.769 1.00 87.38 102 LEU A C 1
ATOM 853 O O . LEU A 1 102 ? -18.541 -2.742 23.448 1.00 87.38 102 LEU A O 1
ATOM 857 N N . GLU A 1 103 ? -16.579 -1.683 23.150 1.00 87.06 103 GLU A N 1
ATOM 858 C CA . GLU A 1 103 ? -16.608 -0.913 24.401 1.00 87.06 103 GLU A CA 1
ATOM 859 C C . GLU A 1 103 ? -17.834 0.007 24.489 1.00 87.06 103 GLU A C 1
ATOM 861 O O . GLU A 1 103 ? -18.435 0.142 25.555 1.00 87.06 103 GLU A O 1
ATOM 866 N N . ALA A 1 104 ? -18.238 0.613 23.368 1.00 84.19 104 ALA A N 1
ATOM 867 C CA . ALA A 1 104 ? -19.413 1.479 23.309 1.00 84.19 104 ALA A CA 1
ATOM 868 C C . ALA A 1 104 ? -20.750 0.712 23.369 1.00 84.19 104 ALA A C 1
ATOM 870 O O . ALA A 1 104 ? -21.754 1.281 23.799 1.00 84.19 104 ALA A O 1
ATOM 871 N N . GLN A 1 105 ? -20.787 -0.550 22.922 1.00 81.94 105 GLN A N 1
ATOM 872 C CA . GLN A 1 105 ? -22.016 -1.352 22.818 1.00 81.94 105 GLN A CA 1
ATOM 873 C C . GLN A 1 105 ? -22.244 -2.311 23.995 1.00 81.94 105 GLN A C 1
ATOM 875 O O . GLN A 1 105 ? -23.397 -2.599 24.316 1.00 81.94 105 GLN A O 1
ATOM 880 N N . ASP A 1 106 ? -21.186 -2.826 24.624 1.00 67.00 106 ASP A N 1
ATOM 881 C CA . ASP A 1 106 ? -21.280 -3.906 25.608 1.00 67.00 106 ASP A CA 1
ATOM 882 C C . ASP A 1 106 ? -20.301 -3.648 26.771 1.00 67.00 106 ASP A C 1
ATOM 884 O O . ASP A 1 106 ? -19.083 -3.742 26.626 1.00 67.00 106 ASP A O 1
ATOM 888 N N . SER A 1 107 ? -20.816 -3.352 27.972 1.00 60.50 107 SER A N 1
ATOM 889 C CA . SER A 1 107 ? -19.996 -3.084 29.175 1.00 60.50 107 SER A CA 1
ATOM 890 C C . SER A 1 107 ? -19.309 -4.336 29.747 1.00 60.50 107 SER A C 1
ATOM 892 O O . SER A 1 107 ? -18.669 -4.275 30.794 1.00 60.50 107 SER A O 1
ATOM 894 N N . ASN A 1 108 ? -19.449 -5.483 29.077 1.00 65.62 108 ASN A N 1
ATOM 895 C CA . ASN A 1 108 ? -18.951 -6.788 29.515 1.00 65.62 108 ASN A CA 1
ATOM 896 C C . ASN A 1 108 ? -17.438 -6.997 29.291 1.00 65.62 108 ASN A C 1
ATOM 898 O O . ASN A 1 108 ? -16.943 -8.102 29.506 1.00 65.62 108 ASN A O 1
ATOM 902 N N . GLY A 1 109 ? -16.697 -5.969 28.857 1.00 64.56 109 GLY A N 1
ATOM 903 C CA . GLY A 1 109 ? -15.229 -5.997 28.792 1.00 64.56 109 GLY A CA 1
ATOM 904 C C . GLY A 1 109 ? -14.646 -6.948 27.740 1.00 64.56 109 GLY A C 1
ATOM 905 O O . GLY A 1 109 ? -13.535 -7.446 27.911 1.00 64.56 109 GLY A O 1
ATOM 906 N N . LYS A 1 110 ? -15.385 -7.248 26.664 1.00 74.50 110 LYS A N 1
ATOM 907 C CA . LYS A 1 110 ? -14.870 -8.070 25.560 1.00 74.50 110 LYS A CA 1
ATOM 908 C C . LYS A 1 110 ? -13.902 -7.250 24.711 1.00 74.50 110 LYS A C 1
ATOM 910 O O . LYS A 1 110 ? -14.328 -6.394 23.944 1.00 74.50 110 LYS A O 1
ATOM 915 N N . THR A 1 111 ? -12.615 -7.565 24.810 1.00 82.00 111 THR A N 1
ATOM 916 C CA . THR A 1 111 ? -11.561 -6.969 23.981 1.00 82.00 111 THR A CA 1
ATOM 917 C C . THR A 1 111 ? -11.011 -8.010 23.016 1.00 82.00 111 THR A C 1
ATOM 919 O O . THR A 1 111 ? -10.687 -9.134 23.404 1.00 82.00 111 THR A O 1
ATOM 922 N N . VAL A 1 112 ? -10.879 -7.634 21.750 1.00 86.19 112 VAL A N 1
ATOM 923 C CA . VAL A 1 112 ? -10.185 -8.422 20.736 1.00 86.19 112 VAL A CA 1
ATOM 924 C C . VAL A 1 112 ? -8.696 -8.112 20.820 1.00 86.19 112 VAL A C 1
ATOM 926 O O . VAL A 1 112 ? -8.270 -6.965 20.678 1.00 86.19 112 VAL A O 1
ATOM 929 N N . THR A 1 113 ? -7.886 -9.140 21.057 1.00 88.06 113 THR A N 1
ATOM 930 C CA . THR A 1 113 ? -6.428 -9.010 21.046 1.00 88.06 113 THR A CA 1
ATOM 931 C C . THR A 1 113 ? -5.922 -8.937 19.611 1.00 88.06 113 THR A C 1
ATOM 933 O O . THR A 1 113 ? -6.283 -9.765 18.774 1.00 88.06 113 THR A O 1
ATOM 936 N N . LEU A 1 114 ? -5.048 -7.969 19.333 1.00 88.25 114 LEU A N 1
ATOM 937 C CA . LEU A 1 114 ? -4.344 -7.899 18.060 1.00 88.25 114 LEU A CA 1
ATOM 938 C C . LEU A 1 114 ? -3.423 -9.114 17.905 1.00 88.25 114 LEU A C 1
ATOM 940 O O . LEU A 1 114 ? -2.501 -9.313 18.696 1.00 88.25 114 LEU A O 1
ATOM 944 N N . ILE A 1 115 ? -3.652 -9.894 16.853 1.00 88.56 115 ILE A N 1
ATOM 945 C CA . ILE A 1 115 ? -2.742 -10.949 16.408 1.00 88.56 115 ILE A CA 1
ATOM 946 C C . ILE A 1 115 ? -2.102 -10.474 15.109 1.00 88.56 115 ILE A C 1
ATOM 948 O O . ILE A 1 115 ? -2.803 -10.137 14.152 1.00 88.56 115 ILE A O 1
ATOM 952 N N . GLU A 1 116 ? -0.773 -10.435 15.090 1.00 86.44 116 GLU A N 1
ATOM 953 C CA . GLU A 1 116 ? -0.008 -10.096 13.894 1.00 86.44 116 GLU A CA 1
ATOM 954 C C . GLU A 1 116 ? -0.200 -11.176 12.820 1.00 86.44 116 GLU A C 1
ATOM 956 O O . GLU A 1 116 ? -0.089 -12.380 13.086 1.00 86.44 116 GLU A O 1
ATOM 961 N N . LEU A 1 117 ? -0.525 -10.738 11.604 1.00 90.62 117 LEU A N 1
ATOM 962 C CA . LEU A 1 117 ? -0.835 -11.627 10.492 1.00 90.62 117 LEU A CA 1
ATOM 963 C C . LEU A 1 117 ? 0.427 -12.349 10.015 1.00 90.62 117 LEU A C 1
ATOM 965 O O . LEU A 1 117 ? 1.485 -11.744 9.878 1.00 90.62 117 LEU A O 1
ATOM 969 N N . GLN A 1 118 ? 0.308 -13.643 9.709 1.00 89.00 118 GLN A N 1
ATOM 970 C CA . GLN A 1 118 ? 1.405 -14.386 9.073 1.00 89.00 118 GLN A CA 1
ATOM 971 C C . GLN A 1 118 ? 1.590 -13.971 7.609 1.00 89.00 118 GLN A C 1
ATOM 973 O O . GLN A 1 118 ? 2.712 -13.856 7.122 1.00 89.00 118 GLN A O 1
ATOM 978 N N . ASP A 1 119 ? 0.478 -13.731 6.919 1.00 90.88 119 ASP A N 1
ATOM 979 C CA . ASP A 1 119 ? 0.429 -13.326 5.520 1.00 90.88 119 ASP A CA 1
ATOM 980 C C . ASP A 1 119 ? -0.500 -12.107 5.401 1.00 90.88 119 ASP A C 1
ATOM 982 O O . ASP A 1 119 ? -1.726 -12.276 5.420 1.00 90.88 119 ASP A O 1
ATOM 986 N N . PRO A 1 120 ? 0.049 -10.879 5.342 1.00 93.94 120 PRO A N 1
ATOM 987 C CA . PRO A 1 120 ? -0.763 -9.670 5.290 1.00 93.94 120 PRO A CA 1
ATOM 988 C C . PRO A 1 120 ? -1.577 -9.586 3.998 1.00 93.94 120 PRO A C 1
ATOM 990 O O . PRO A 1 120 ? -2.681 -9.052 4.005 1.00 93.94 120 PRO A O 1
ATOM 993 N N . TYR A 1 121 ? -1.115 -10.173 2.891 1.00 92.44 121 TYR A N 1
ATOM 994 C CA . TYR A 1 121 ? -1.784 -10.028 1.596 1.00 92.44 121 TYR A CA 1
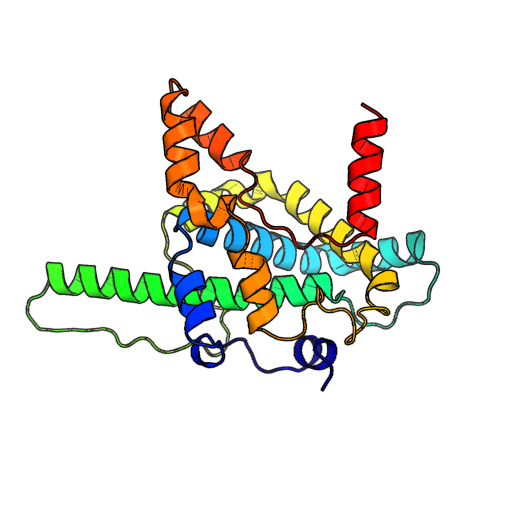ATOM 995 C C . TYR A 1 121 ? -3.154 -10.712 1.543 1.00 92.44 121 TYR A C 1
ATOM 997 O O . TYR A 1 121 ? -3.997 -10.305 0.742 1.00 92.44 121 TYR A O 1
ATOM 1005 N N . LYS A 1 122 ? -3.402 -11.689 2.426 1.00 92.75 122 LYS A N 1
ATOM 1006 C CA . LYS A 1 122 ? -4.700 -12.368 2.589 1.00 92.75 122 LYS A CA 1
ATOM 1007 C C . LYS A 1 122 ? -5.707 -11.595 3.434 1.00 92.75 122 LYS A C 1
ATOM 1009 O O . LYS A 1 122 ? -6.855 -12.023 3.539 1.00 92.75 122 LYS A O 1
ATOM 1014 N N . TYR A 1 123 ? -5.297 -10.494 4.056 1.00 94.81 123 TYR A N 1
ATOM 1015 C CA . TYR A 1 123 ? -6.196 -9.696 4.869 1.00 94.81 123 TYR A CA 1
ATOM 1016 C C . TYR A 1 123 ? -7.240 -8.983 4.012 1.00 94.81 123 TYR A C 1
ATOM 1018 O O . TYR A 1 123 ? -6.916 -8.279 3.044 1.00 94.81 123 TYR A O 1
ATOM 1026 N N . GLU A 1 124 ? -8.498 -9.151 4.405 1.00 94.12 124 GLU A N 1
ATOM 1027 C CA . GLU A 1 124 ? -9.632 -8.454 3.823 1.00 94.12 124 GLU A CA 1
ATOM 1028 C C . GLU A 1 124 ? -9.891 -7.170 4.616 1.00 94.12 124 GLU A C 1
ATOM 1030 O O . GLU A 1 124 ? -10.427 -7.206 5.725 1.00 94.12 124 GLU A O 1
ATOM 1035 N N . ILE A 1 125 ? -9.491 -6.039 4.039 1.00 93.38 125 ILE A N 1
ATOM 1036 C CA . ILE A 1 125 ? -9.601 -4.719 4.665 1.00 93.38 125 ILE A CA 1
ATOM 1037 C C . ILE A 1 125 ? -11.068 -4.313 4.758 1.00 93.38 125 ILE A C 1
ATOM 1039 O O . ILE A 1 125 ? -11.800 -4.387 3.769 1.00 93.38 125 ILE A O 1
ATOM 1043 N N . LYS A 1 126 ? -11.486 -3.862 5.946 1.00 88.69 126 LYS A N 1
ATOM 1044 C CA . LYS A 1 126 ? -12.886 -3.509 6.231 1.00 88.69 126 LYS A CA 1
ATOM 1045 C C . LYS A 1 126 ? -13.146 -2.006 6.253 1.00 88.69 126 LYS A C 1
ATOM 1047 O O . LYS A 1 126 ? -14.296 -1.603 6.413 1.00 88.69 126 LYS A O 1
ATOM 1052 N N . SER A 1 127 ? -12.109 -1.189 6.078 1.00 91.31 127 SER A N 1
ATOM 1053 C CA . SER A 1 127 ? -12.242 0.264 6.003 1.00 91.31 127 SER A CA 1
ATOM 1054 C C . SER A 1 127 ? -13.256 0.686 4.924 1.00 91.31 127 SER A C 1
ATOM 1056 O O . SER A 1 127 ? -13.091 0.313 3.758 1.00 91.31 127 SER A O 1
ATOM 1058 N N . PRO A 1 128 ? -14.282 1.491 5.266 1.00 90.56 128 PRO A N 1
ATOM 1059 C CA . PRO A 1 128 ? -15.229 2.020 4.286 1.00 90.56 128 PRO A CA 1
ATOM 1060 C C . PRO A 1 128 ? -14.560 2.837 3.174 1.00 90.56 128 PRO A C 1
ATOM 1062 O O . PRO A 1 128 ? -14.991 2.753 2.027 1.00 90.56 128 PRO A O 1
ATOM 1065 N N . LEU A 1 129 ? -13.489 3.576 3.498 1.00 90.12 129 LEU A N 1
ATOM 1066 C CA . LEU A 1 129 ? -12.712 4.349 2.522 1.00 90.12 129 LEU A CA 1
ATOM 1067 C C . LEU A 1 129 ? -12.072 3.420 1.487 1.00 90.12 129 LEU A C 1
ATOM 1069 O O . LEU A 1 129 ? -12.245 3.604 0.284 1.00 90.12 129 LEU A O 1
ATOM 1073 N N . TYR A 1 130 ? -11.405 2.364 1.950 1.00 93.31 130 TYR A N 1
ATOM 1074 C CA . TYR A 1 130 ? -10.831 1.354 1.068 1.00 93.31 130 TYR A CA 1
ATOM 1075 C C . TYR A 1 130 ? -11.886 0.666 0.189 1.00 93.31 130 TYR A C 1
ATOM 1077 O O . TYR A 1 130 ? -11.670 0.476 -1.006 1.00 93.31 130 TYR A O 1
ATOM 1085 N N . LEU A 1 131 ? -13.051 0.318 0.747 1.00 93.50 131 LEU A N 1
ATOM 1086 C CA . LEU A 1 131 ? -14.143 -0.290 -0.024 1.00 93.50 131 LEU A CA 1
ATOM 1087 C C . LEU A 1 131 ? -14.679 0.650 -1.116 1.00 93.50 131 LEU A C 1
ATOM 1089 O O . LEU A 1 131 ? -14.992 0.192 -2.217 1.00 93.50 131 LEU A O 1
ATOM 1093 N N . GLN A 1 132 ? -14.742 1.955 -0.841 1.00 90.88 132 GLN A N 1
ATOM 1094 C CA . GLN A 1 132 ? -15.083 2.962 -1.844 1.00 90.88 132 GLN A CA 1
ATOM 1095 C C . GLN A 1 132 ? -14.036 3.007 -2.964 1.00 90.88 132 GLN A C 1
ATOM 1097 O O . GLN A 1 132 ? -14.413 2.938 -4.133 1.00 90.88 132 GLN A O 1
ATOM 1102 N N . LEU A 1 133 ? -12.741 3.037 -2.636 1.00 90.69 133 LEU A N 1
ATOM 1103 C CA . LEU A 1 133 ? -11.665 2.991 -3.637 1.00 90.69 133 LEU A CA 1
ATOM 1104 C C . LEU A 1 133 ? -11.744 1.722 -4.497 1.00 90.69 133 LEU A C 1
ATOM 1106 O O . LEU A 1 133 ? -11.657 1.780 -5.722 1.00 90.69 133 LEU A O 1
ATOM 1110 N N . MET A 1 134 ? -12.019 0.571 -3.878 1.00 92.94 134 MET A N 1
ATOM 1111 C CA . MET A 1 134 ? -12.195 -0.697 -4.592 1.00 92.94 134 MET A CA 1
ATOM 1112 C C . MET A 1 134 ? -13.348 -0.668 -5.604 1.00 92.94 134 MET A C 1
ATOM 1114 O O . MET A 1 134 ? -13.249 -1.324 -6.641 1.00 92.94 134 MET A O 1
ATOM 1118 N N . SER A 1 135 ? -14.407 0.112 -5.362 1.00 90.75 135 SER A N 1
ATOM 1119 C CA . SER A 1 135 ? -15.494 0.293 -6.341 1.00 90.75 135 SER A CA 1
ATOM 1120 C C . SER A 1 135 ? -15.048 1.025 -7.617 1.00 90.75 135 SER A C 1
ATOM 1122 O O . SER A 1 135 ? -15.689 0.899 -8.656 1.00 90.75 135 SER A O 1
ATOM 1124 N N . GLN A 1 136 ? -13.917 1.733 -7.555 1.00 87.12 136 GLN A N 1
ATOM 1125 C CA . GLN A 1 136 ? -13.295 2.463 -8.659 1.00 87.12 136 GLN A CA 1
ATOM 1126 C C . GLN A 1 136 ? -12.095 1.706 -9.260 1.00 87.12 136 GLN A C 1
ATOM 1128 O O . GLN A 1 136 ? -11.314 2.275 -10.023 1.00 87.12 136 GLN A O 1
ATOM 1133 N N . LYS A 1 137 ? -11.901 0.418 -8.933 1.00 89.81 137 LYS A N 1
ATOM 1134 C CA . LYS A 1 137 ? -10.752 -0.370 -9.421 1.00 89.81 137 LYS A CA 1
ATOM 1135 C C . LYS A 1 137 ? -10.637 -0.348 -10.949 1.00 89.81 137 LYS A C 1
ATOM 1137 O O . LYS A 1 137 ? -9.537 -0.204 -11.479 1.00 89.81 137 LYS A O 1
ATOM 1142 N N . ASP A 1 138 ? -11.764 -0.456 -11.648 1.00 89.44 138 ASP A N 1
ATOM 1143 C CA . ASP A 1 138 ? -11.786 -0.534 -13.110 1.00 89.44 138 ASP A CA 1
ATOM 1144 C C . ASP A 1 138 ? -11.352 0.776 -13.780 1.00 89.44 138 ASP A C 1
ATOM 1146 O O . ASP A 1 138 ? -10.617 0.732 -14.769 1.00 89.44 138 ASP A O 1
ATOM 1150 N N . SER A 1 139 ? -11.722 1.939 -13.227 1.00 84.62 139 SER A N 1
ATOM 1151 C CA . SER A 1 139 ? -11.268 3.234 -13.762 1.00 84.62 139 SER A CA 1
ATOM 1152 C C . SER A 1 139 ? -9.759 3.427 -13.590 1.00 84.62 139 SER A C 1
ATOM 1154 O O . SER A 1 139 ? -9.117 4.050 -14.432 1.00 84.62 139 SER A O 1
ATOM 1156 N N . HIS A 1 140 ? -9.171 2.817 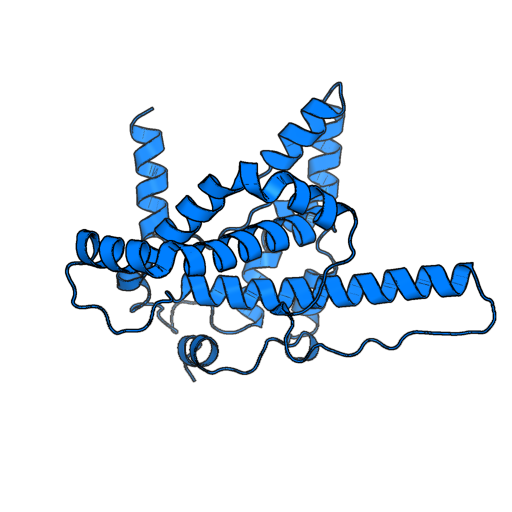-12.558 1.00 85.62 140 HIS A N 1
ATOM 1157 C CA . HIS A 1 140 ? -7.737 2.875 -12.276 1.00 85.62 140 HIS A CA 1
ATOM 1158 C C . HIS A 1 140 ? -6.918 1.777 -12.972 1.00 85.62 140 HIS A C 1
ATOM 1160 O O . HIS A 1 140 ? -5.686 1.797 -12.899 1.00 85.62 140 HIS A O 1
ATOM 1166 N N . LYS A 1 141 ? -7.552 0.841 -13.697 1.00 88.00 141 LYS A N 1
ATOM 1167 C CA . LYS A 1 141 ? -6.860 -0.303 -14.318 1.00 88.00 141 LYS A CA 1
ATOM 1168 C C . LYS A 1 141 ? -5.713 0.130 -15.236 1.00 88.00 141 LYS A C 1
ATOM 1170 O O . LYS A 1 141 ? -4.637 -0.467 -15.202 1.00 88.00 141 LYS A O 1
ATOM 1175 N N . GLN A 1 142 ? -5.912 1.188 -16.025 1.00 83.62 142 GLN A N 1
ATOM 1176 C CA . GLN A 1 142 ? -4.864 1.710 -16.907 1.00 83.62 142 GLN A CA 1
ATOM 1177 C C . GLN A 1 142 ? -3.706 2.344 -16.123 1.00 83.62 142 GLN A C 1
ATOM 1179 O O . GLN A 1 142 ? -2.550 2.212 -16.526 1.00 83.62 142 GLN A O 1
ATOM 1184 N N . THR A 1 143 ? -3.991 3.005 -15.000 1.00 83.62 143 THR A N 1
ATOM 1185 C CA . THR A 1 143 ? -2.961 3.552 -14.108 1.00 83.62 143 THR A CA 1
ATOM 1186 C C . THR A 1 143 ? -2.121 2.428 -13.515 1.00 83.62 143 THR A C 1
ATOM 1188 O O . THR A 1 143 ? -0.896 2.481 -13.605 1.00 83.62 143 THR A O 1
ATOM 1191 N N . PHE A 1 144 ? -2.755 1.367 -13.006 1.00 89.19 144 PHE A N 1
ATOM 1192 C CA . PHE A 1 144 ? -2.036 0.203 -12.483 1.00 89.19 144 PHE A CA 1
ATOM 1193 C C . PHE A 1 144 ? -1.137 -0.430 -13.545 1.00 89.19 144 PHE A C 1
ATOM 1195 O O . PHE A 1 144 ? 0.029 -0.708 -13.272 1.00 89.19 144 PHE A O 1
ATOM 1202 N N . HIS A 1 145 ? -1.663 -0.612 -14.761 1.00 88.19 145 HIS A N 1
ATOM 1203 C CA . HIS A 1 145 ? -0.921 -1.162 -15.899 1.00 88.19 145 HIS A CA 1
ATOM 1204 C C . HIS A 1 145 ? 0.331 -0.338 -16.220 1.00 88.19 145 HIS A C 1
ATOM 1206 O O . HIS A 1 145 ? 1.434 -0.879 -16.284 1.00 88.19 145 HIS A O 1
ATOM 1212 N N . ARG A 1 146 ? 0.190 0.991 -16.318 1.00 84.06 146 ARG A N 1
ATOM 1213 C CA . ARG A 1 146 ? 1.323 1.896 -16.562 1.00 84.06 146 ARG A CA 1
ATOM 1214 C C . ARG A 1 146 ? 2.378 1.801 -15.465 1.00 84.06 146 ARG A C 1
ATOM 1216 O O . ARG A 1 146 ? 3.560 1.713 -15.778 1.00 84.06 146 ARG A O 1
ATOM 1223 N N . VAL A 1 147 ? 1.971 1.798 -14.195 1.00 84.56 147 VAL A N 1
ATOM 1224 C CA . VAL A 1 147 ? 2.913 1.686 -13.070 1.00 84.56 147 VAL A CA 1
ATOM 1225 C C . VAL A 1 147 ? 3.632 0.334 -13.093 1.00 84.56 147 VAL A C 1
ATOM 1227 O O . VAL A 1 147 ? 4.845 0.298 -12.904 1.00 84.56 147 VAL A O 1
ATOM 1230 N N . ALA A 1 148 ? 2.928 -0.757 -13.404 1.00 86.81 148 ALA A N 1
ATOM 1231 C CA . ALA A 1 148 ? 3.532 -2.078 -13.564 1.00 86.81 148 ALA A CA 1
ATOM 1232 C C . ALA A 1 148 ? 4.595 -2.105 -14.676 1.00 86.81 148 ALA A C 1
ATOM 1234 O O . ALA A 1 148 ? 5.676 -2.655 -14.468 1.00 86.81 148 ALA A O 1
ATOM 1235 N N . LEU A 1 149 ? 4.336 -1.465 -15.822 1.00 83.31 149 LEU A N 1
ATOM 1236 C CA . LEU A 1 149 ? 5.329 -1.311 -16.891 1.00 83.31 149 LEU A CA 1
ATOM 1237 C C . LEU A 1 149 ? 6.527 -0.450 -16.464 1.00 83.31 149 LEU A C 1
ATOM 1239 O O . LEU A 1 149 ? 7.664 -0.791 -16.777 1.00 83.31 149 LEU A O 1
ATOM 1243 N N . LEU A 1 150 ? 6.303 0.641 -15.725 1.00 81.25 150 LEU A N 1
ATOM 1244 C CA . LEU A 1 150 ? 7.389 1.501 -15.239 1.00 81.25 150 LEU A CA 1
ATOM 1245 C C . LEU A 1 150 ? 8.306 0.768 -14.257 1.00 81.25 150 LEU A C 1
ATOM 1247 O O . LEU A 1 150 ? 9.523 0.846 -14.391 1.00 81.25 150 LEU A O 1
ATOM 1251 N N . GLN A 1 151 ? 7.739 -0.001 -13.322 1.00 80.81 151 GLN A N 1
ATOM 1252 C CA . GLN A 1 151 ? 8.520 -0.866 -12.428 1.00 80.81 151 GLN A CA 1
ATOM 1253 C C . GLN A 1 151 ? 9.380 -1.860 -13.202 1.00 80.81 151 GLN A C 1
ATOM 1255 O O . GLN A 1 151 ? 10.446 -2.250 -12.738 1.00 80.81 151 GLN A O 1
ATOM 1260 N N . ASN A 1 152 ? 8.896 -2.283 -14.367 1.00 79.06 152 ASN A N 1
ATOM 1261 C CA . ASN A 1 152 ? 9.522 -3.292 -15.194 1.00 79.06 152 ASN A CA 1
ATOM 1262 C C . ASN A 1 152 ? 10.774 -2.801 -15.935 1.00 79.06 152 ASN A C 1
ATOM 1264 O O . ASN A 1 152 ? 11.658 -3.601 -16.245 1.00 79.06 152 ASN A O 1
ATOM 1268 N N . LEU A 1 153 ? 10.850 -1.495 -16.209 1.00 75.50 153 LEU A N 1
ATOM 1269 C CA . LEU A 1 153 ? 12.006 -0.865 -16.853 1.00 75.50 153 LEU A CA 1
ATOM 1270 C C . LEU A 1 153 ? 13.263 -0.923 -15.986 1.00 75.50 153 LEU A C 1
ATOM 1272 O O . LEU A 1 153 ? 14.371 -0.973 -16.517 1.00 75.50 153 LEU A O 1
ATOM 1276 N N . GLU A 1 154 ? 13.103 -0.963 -14.665 1.00 69.06 154 GLU A N 1
ATOM 1277 C CA . GLU A 1 154 ? 14.219 -0.778 -13.740 1.00 69.06 154 GLU A CA 1
ATOM 1278 C C . GLU A 1 154 ? 15.130 -2.007 -13.588 1.00 69.06 154 GLU A C 1
ATOM 1280 O O . GLU A 1 154 ? 16.224 -1.906 -13.039 1.00 69.06 154 GLU A O 1
ATOM 1285 N N . TYR A 1 155 ? 14.763 -3.160 -14.154 1.00 62.19 155 TYR A N 1
ATOM 1286 C CA . TYR A 1 155 ? 15.537 -4.403 -14.023 1.00 62.19 155 TYR A CA 1
ATOM 1287 C C . TYR A 1 155 ? 17.050 -4.242 -14.306 1.00 62.19 155 TYR A C 1
ATOM 1289 O O . TYR A 1 155 ? 17.878 -4.884 -13.665 1.00 62.19 155 TYR A O 1
ATOM 1297 N N . GLN A 1 156 ? 17.441 -3.366 -15.242 1.00 56.41 156 GLN A N 1
ATOM 1298 C CA . GLN A 1 156 ? 18.856 -3.103 -15.546 1.00 56.41 156 GLN A CA 1
ATOM 1299 C C . GLN A 1 156 ? 19.571 -2.191 -14.537 1.00 56.41 156 GLN A C 1
ATOM 1301 O O . GLN A 1 156 ? 20.787 -2.300 -14.364 1.00 56.41 156 GLN A O 1
ATOM 1306 N N . PHE A 1 157 ? 18.844 -1.288 -13.888 1.00 55.84 157 PHE A N 1
ATOM 1307 C CA . PHE A 1 157 ? 19.389 -0.253 -13.008 1.00 55.84 157 PHE A CA 1
ATOM 1308 C C . PHE A 1 157 ? 19.514 -0.735 -11.556 1.00 55.84 157 PHE A C 1
ATOM 1310 O O . PHE A 1 157 ? 20.447 -0.345 -10.861 1.00 55.84 157 PHE A O 1
ATOM 1317 N N . GLU A 1 158 ? 18.662 -1.671 -11.133 1.00 57.69 158 GLU A N 1
ATOM 1318 C CA . GLU A 1 158 ? 18.655 -2.251 -9.778 1.00 57.69 158 GLU A CA 1
ATOM 1319 C C . GLU A 1 158 ? 19.856 -3.137 -9.457 1.00 57.69 158 GLU A C 1
ATOM 1321 O O . GLU A 1 158 ? 20.184 -3.335 -8.291 1.00 57.69 158 GLU A O 1
ATOM 1326 N N . SER A 1 159 ? 20.582 -3.611 -10.473 1.00 52.34 159 SER A N 1
ATOM 1327 C CA . SER A 1 159 ? 21.879 -4.275 -10.277 1.00 52.34 159 SER A CA 1
ATOM 1328 C C . SER A 1 159 ? 22.951 -3.371 -9.635 1.00 52.34 159 SER A C 1
ATOM 1330 O O . SER A 1 159 ? 24.066 -3.830 -9.383 1.00 52.34 159 SER A O 1
ATOM 1332 N N . LYS A 1 160 ? 22.631 -2.091 -9.379 1.00 50.62 160 LYS A N 1
ATOM 1333 C CA . LYS A 1 160 ? 23.517 -1.059 -8.830 1.00 50.62 160 LYS A CA 1
ATOM 1334 C C . LYS A 1 160 ? 22.970 -0.345 -7.584 1.00 50.62 160 LYS A C 1
ATOM 1336 O O . LYS A 1 160 ? 23.342 0.804 -7.374 1.00 50.62 160 LYS A O 1
ATOM 1341 N N . VAL A 1 161 ? 22.123 -0.971 -6.760 1.00 50.78 161 VAL A N 1
ATOM 1342 C CA . VAL A 1 161 ? 21.895 -0.438 -5.399 1.00 50.78 161 VAL A CA 1
ATOM 1343 C C . VAL A 1 161 ? 23.222 -0.562 -4.652 1.00 50.78 161 VAL A C 1
ATOM 1345 O O . VAL A 1 161 ? 23.699 -1.677 -4.418 1.00 50.78 161 VAL A O 1
ATOM 1348 N N . ASN A 1 162 ? 23.881 0.564 -4.387 1.00 51.22 162 ASN A N 1
ATOM 1349 C CA . ASN A 1 162 ? 25.209 0.573 -3.800 1.00 51.22 162 ASN A CA 1
ATOM 1350 C C . ASN A 1 162 ? 25.036 0.654 -2.280 1.00 51.22 162 ASN A C 1
ATOM 1352 O O . ASN A 1 162 ? 24.626 1.689 -1.768 1.00 51.22 162 ASN A O 1
ATOM 1356 N N . PRO A 1 163 ? 25.363 -0.398 -1.511 1.00 51.25 163 PRO A N 1
ATOM 1357 C CA . PRO A 1 163 ? 25.147 -0.391 -0.062 1.00 51.25 163 PRO A CA 1
ATOM 1358 C C . PRO A 1 163 ? 25.928 0.717 0.674 1.00 51.25 163 PRO A C 1
ATOM 1360 O O . PRO A 1 163 ? 25.624 1.014 1.834 1.00 51.25 163 PRO A O 1
ATOM 1363 N N . GLU A 1 164 ? 26.927 1.313 0.013 1.00 52.62 164 GLU A N 1
ATOM 1364 C CA . GLU A 1 164 ? 27.705 2.454 0.502 1.00 52.62 164 GLU A CA 1
ATOM 1365 C C . GLU A 1 164 ? 27.034 3.819 0.274 1.00 52.62 164 GLU A C 1
ATOM 1367 O O . GLU A 1 164 ? 27.452 4.787 0.904 1.00 52.62 164 GLU A O 1
ATOM 1372 N N . ASP A 1 165 ? 25.988 3.915 -0.554 1.00 57.81 165 ASP A N 1
ATOM 1373 C CA . ASP A 1 165 ? 25.246 5.163 -0.736 1.00 57.81 165 ASP A CA 1
ATOM 1374 C C . ASP A 1 165 ? 24.280 5.353 0.449 1.00 57.81 165 ASP A C 1
ATOM 1376 O O . ASP A 1 165 ? 23.489 4.475 0.808 1.00 57.81 165 ASP A O 1
ATOM 1380 N N . ASP A 1 166 ? 24.399 6.481 1.151 1.00 50.94 166 ASP A N 1
ATOM 1381 C CA . ASP A 1 166 ? 23.660 6.749 2.395 1.00 50.94 166 ASP A CA 1
ATOM 1382 C C . ASP A 1 166 ? 22.159 7.012 2.182 1.00 50.94 166 ASP A C 1
ATOM 1384 O O . ASP A 1 166 ? 21.383 6.860 3.125 1.00 50.94 166 ASP A O 1
ATOM 1388 N N . ASP A 1 167 ? 21.749 7.311 0.948 1.00 57.06 167 ASP A N 1
ATOM 1389 C CA . ASP A 1 167 ? 20.356 7.583 0.568 1.00 57.06 167 ASP A CA 1
ATOM 1390 C C . ASP A 1 167 ? 19.575 6.323 0.125 1.00 57.06 167 ASP A C 1
ATOM 1392 O O . ASP A 1 167 ? 18.373 6.400 -0.149 1.00 57.06 167 ASP A O 1
ATOM 1396 N N . ASP A 1 168 ? 20.229 5.155 0.075 1.00 67.06 168 ASP A N 1
ATOM 1397 C CA . ASP A 1 168 ? 19.624 3.902 -0.390 1.00 67.06 168 ASP A CA 1
ATOM 1398 C C . ASP A 1 168 ? 18.818 3.169 0.701 1.00 67.06 168 ASP A C 1
ATOM 1400 O O . ASP A 1 168 ? 19.062 3.278 1.906 1.00 67.06 168 ASP A O 1
ATOM 1404 N N . ILE A 1 169 ? 17.853 2.354 0.263 1.00 77.25 169 ILE A N 1
ATOM 1405 C CA . ILE A 1 169 ? 17.009 1.525 1.134 1.00 77.25 169 ILE A CA 1
ATOM 1406 C C . ILE A 1 169 ? 17.765 0.253 1.509 1.00 77.25 169 ILE A C 1
ATOM 1408 O O . ILE A 1 169 ? 18.013 -0.615 0.671 1.00 77.25 169 ILE A O 1
ATOM 1412 N N . LYS A 1 170 ? 18.108 0.132 2.791 1.00 79.38 170 LYS A N 1
ATOM 1413 C CA . LYS A 1 170 ? 18.997 -0.915 3.322 1.00 79.38 170 LYS A CA 1
ATOM 1414 C C . LYS A 1 170 ? 18.258 -1.967 4.149 1.00 79.38 170 LYS A C 1
ATOM 1416 O O . LYS A 1 170 ? 18.789 -3.051 4.383 1.00 79.38 170 LYS A O 1
ATOM 1421 N N . ASP A 1 171 ? 17.065 -1.642 4.635 1.00 85.94 171 ASP A N 1
ATOM 1422 C CA . ASP A 1 171 ? 16.255 -2.477 5.517 1.00 85.94 171 ASP A CA 1
ATOM 1423 C C . ASP A 1 171 ? 14.777 -2.035 5.545 1.00 85.94 171 ASP A C 1
ATOM 1425 O O . ASP A 1 171 ? 14.381 -1.036 4.944 1.00 85.94 171 ASP A O 1
ATOM 1429 N N . ASP A 1 172 ? 13.945 -2.769 6.290 1.00 90.50 172 ASP A N 1
ATOM 1430 C CA . ASP A 1 172 ? 12.528 -2.425 6.451 1.00 90.50 172 ASP A CA 1
ATOM 1431 C C . ASP A 1 172 ? 12.339 -1.056 7.148 1.00 90.50 172 ASP A C 1
ATOM 1433 O O . ASP A 1 172 ? 11.377 -0.349 6.854 1.00 90.50 172 ASP A O 1
ATOM 1437 N N . ASN A 1 173 ? 13.256 -0.625 8.028 1.00 91.25 173 ASN A N 1
ATOM 1438 C CA . ASN A 1 173 ? 13.154 0.685 8.683 1.00 91.25 173 ASN A CA 1
ATOM 1439 C C . ASN A 1 173 ? 13.372 1.838 7.702 1.00 91.25 173 ASN A C 1
ATOM 1441 O O . ASN A 1 173 ? 12.603 2.793 7.720 1.00 91.25 173 ASN A O 1
ATOM 1445 N N . SER A 1 174 ? 14.396 1.754 6.854 1.00 87.69 174 SER A N 1
ATOM 1446 C CA . SER A 1 174 ? 14.693 2.747 5.816 1.00 87.69 174 SER A CA 1
ATOM 1447 C C . SER A 1 174 ? 13.606 2.784 4.743 1.00 87.69 174 SER A C 1
ATOM 1449 O O . SER A 1 174 ? 13.218 3.875 4.327 1.00 87.69 174 SER A O 1
ATOM 1451 N N . LEU A 1 175 ? 13.026 1.632 4.383 1.00 88.25 175 LEU A N 1
ATOM 1452 C CA . LEU A 1 175 ? 11.871 1.559 3.482 1.00 88.25 175 LEU A CA 1
ATOM 1453 C C . LEU A 1 175 ? 10.677 2.346 4.039 1.00 88.25 175 LEU A C 1
ATOM 1455 O O . LEU A 1 175 ? 10.110 3.203 3.358 1.00 88.25 175 LEU A O 1
ATOM 1459 N N . ILE A 1 176 ? 10.304 2.084 5.296 1.00 91.50 176 ILE A N 1
ATOM 1460 C CA . ILE A 1 176 ? 9.196 2.805 5.928 1.00 91.50 176 ILE A CA 1
ATOM 1461 C C . ILE A 1 176 ? 9.568 4.266 6.174 1.00 91.50 176 ILE A C 1
ATOM 1463 O O . ILE A 1 176 ? 8.726 5.129 5.949 1.00 91.50 176 ILE A O 1
ATOM 1467 N N . GLN A 1 177 ? 10.808 4.569 6.573 1.00 90.44 177 GLN A N 1
ATOM 1468 C CA . GLN A 1 177 ? 11.278 5.942 6.764 1.00 90.44 177 GLN A CA 1
ATOM 1469 C C . GLN A 1 177 ? 11.125 6.750 5.479 1.00 90.44 177 GLN A C 1
ATOM 1471 O O . GLN A 1 177 ? 10.615 7.866 5.540 1.00 90.44 177 GLN A O 1
ATOM 1476 N N . GLN A 1 178 ? 11.505 6.199 4.324 1.00 86.44 178 GLN A N 1
ATOM 1477 C CA . GLN A 1 178 ? 11.320 6.873 3.043 1.00 86.44 178 GLN A CA 1
ATOM 1478 C C . GLN A 1 178 ? 9.840 7.185 2.803 1.00 86.44 178 GLN A C 1
ATOM 1480 O O . GLN A 1 178 ? 9.510 8.317 2.449 1.00 86.44 178 GLN A O 1
ATOM 1485 N N . PHE A 1 179 ? 8.949 6.224 3.066 1.00 88.06 179 PHE A N 1
ATOM 1486 C CA . PHE A 1 179 ? 7.505 6.406 2.908 1.00 88.06 179 PHE A CA 1
ATOM 1487 C C . PHE A 1 179 ? 6.919 7.478 3.849 1.00 88.06 179 PHE A C 1
ATOM 1489 O O . PHE A 1 179 ? 6.166 8.358 3.449 1.00 88.06 179 PHE A O 1
ATOM 1496 N N . VAL A 1 180 ? 7.299 7.465 5.124 1.00 89.19 180 VAL A N 1
ATOM 1497 C CA . VAL A 1 180 ? 6.779 8.428 6.116 1.00 89.19 180 VAL A CA 1
ATOM 1498 C C . VAL A 1 180 ? 7.530 9.763 6.123 1.00 89.19 180 VAL A C 1
ATOM 1500 O O . VAL A 1 180 ? 7.231 10.627 6.941 1.00 89.19 180 VAL A O 1
ATOM 1503 N N . SER A 1 181 ? 8.515 9.957 5.241 1.00 86.50 181 SER A N 1
ATOM 1504 C CA . SER A 1 181 ? 9.189 11.255 5.064 1.00 86.50 181 SER A CA 1
ATOM 1505 C C . SER A 1 181 ? 8.415 12.199 4.143 1.00 86.50 181 SER A C 1
ATOM 1507 O O . SER A 1 181 ? 8.742 13.381 4.076 1.00 86.50 181 SER A O 1
ATOM 1509 N N . ASN A 1 182 ? 7.402 11.704 3.424 1.00 82.81 182 ASN A N 1
ATOM 1510 C CA . ASN A 1 182 ? 6.600 12.527 2.530 1.00 82.81 182 ASN A CA 1
ATOM 1511 C C . ASN A 1 182 ? 5.611 13.394 3.328 1.00 82.81 182 ASN A C 1
ATOM 1513 O O . ASN A 1 182 ? 4.661 12.891 3.935 1.00 82.81 182 ASN A O 1
ATOM 1517 N N . GLU A 1 183 ? 5.816 14.714 3.296 1.00 81.19 183 GLU A N 1
ATOM 1518 C CA . GLU A 1 183 ? 4.948 15.678 3.979 1.00 81.19 183 GLU A CA 1
ATOM 1519 C C . GLU A 1 183 ? 3.504 15.652 3.470 1.00 81.19 183 GLU A C 1
ATOM 1521 O O . GLU A 1 183 ? 2.588 15.907 4.247 1.00 81.19 183 GLU A O 1
ATOM 1526 N N . GLU A 1 184 ? 3.268 15.313 2.205 1.00 76.69 184 GLU A N 1
ATOM 1527 C CA . GLU A 1 184 ? 1.920 15.245 1.636 1.00 76.69 184 GLU A CA 1
ATOM 1528 C C . GLU A 1 184 ? 1.130 14.053 2.169 1.00 76.69 184 GLU A C 1
ATOM 1530 O O . GLU A 1 184 ? -0.085 14.150 2.326 1.00 76.69 184 GLU A O 1
ATOM 1535 N N . ILE A 1 185 ? 1.823 12.962 2.515 1.00 83.88 185 ILE A N 1
ATOM 1536 C CA . ILE A 1 185 ? 1.237 11.816 3.217 1.00 83.88 185 ILE A CA 1
ATOM 1537 C C . ILE A 1 185 ? 1.015 12.174 4.685 1.00 83.88 185 ILE A C 1
ATOM 1539 O O . ILE A 1 185 ? -0.101 12.065 5.191 1.00 83.88 185 ILE A O 1
ATOM 1543 N N . MET A 1 186 ? 2.068 12.618 5.374 1.00 85.38 186 MET A N 1
ATOM 1544 C CA . MET A 1 186 ? 2.040 12.803 6.828 1.00 85.38 186 MET A CA 1
ATOM 1545 C C . MET A 1 186 ? 1.158 13.972 7.268 1.00 85.38 186 MET A C 1
ATOM 1547 O O . MET A 1 186 ? 0.482 13.885 8.290 1.00 85.38 186 MET A O 1
ATOM 1551 N N . ASN A 1 187 ? 1.119 15.046 6.480 1.00 83.75 187 ASN A N 1
ATOM 1552 C CA . ASN A 1 187 ? 0.313 16.232 6.753 1.00 83.75 187 ASN A CA 1
ATOM 1553 C C . ASN A 1 187 ? -0.942 16.290 5.876 1.00 83.75 187 ASN A C 1
ATOM 1555 O O . ASN A 1 187 ? -1.529 17.370 5.743 1.00 83.75 187 ASN A O 1
ATOM 1559 N N . PHE A 1 188 ? -1.368 15.156 5.297 1.00 81.50 188 PHE A N 1
ATOM 1560 C CA . PHE A 1 188 ? -2.492 15.115 4.364 1.00 81.50 188 PHE A CA 1
ATOM 1561 C C . PHE A 1 188 ? -3.723 15.822 4.923 1.00 81.50 188 PHE A C 1
ATOM 1563 O O . PHE A 1 188 ? -4.229 16.736 4.289 1.00 81.50 188 PHE A O 1
ATOM 1570 N N . ASP A 1 189 ? -4.164 15.486 6.137 1.00 79.06 189 ASP A N 1
ATOM 1571 C CA . ASP A 1 189 ? -5.366 16.087 6.724 1.00 79.06 189 ASP A CA 1
ATOM 1572 C C . ASP A 1 189 ? -5.272 17.614 6.827 1.00 79.06 189 ASP A C 1
ATOM 1574 O O . ASP A 1 189 ? -6.260 18.317 6.612 1.00 79.06 189 ASP A O 1
ATOM 1578 N N . HIS A 1 190 ? -4.091 18.146 7.146 1.00 78.75 190 HIS A N 1
ATOM 1579 C CA . HIS A 1 190 ? -3.870 19.585 7.236 1.00 78.75 190 HIS A CA 1
ATOM 1580 C C . HIS A 1 190 ? -3.887 20.238 5.845 1.00 78.75 190 HIS A C 1
ATOM 1582 O O . HIS A 1 190 ? -4.626 21.199 5.618 1.00 78.75 190 HIS A O 1
ATOM 1588 N N . LEU A 1 191 ? -3.113 19.692 4.903 1.00 71.06 191 LEU A N 1
ATOM 1589 C CA . LEU A 1 191 ? -3.013 20.188 3.526 1.00 71.06 191 LEU A CA 1
ATOM 1590 C C . LEU A 1 191 ? -4.353 20.081 2.788 1.00 71.06 191 LEU A C 1
ATOM 1592 O O . LEU A 1 191 ? -4.761 20.992 2.069 1.00 71.06 191 LEU A O 1
ATOM 1596 N N . PHE A 1 192 ? -5.072 18.988 3.013 1.00 71.50 192 PHE A N 1
ATOM 1597 C CA . PHE A 1 192 ? -6.368 18.716 2.422 1.00 71.50 192 PHE A CA 1
ATOM 1598 C C . PHE A 1 192 ? -7.452 19.628 2.993 1.00 71.50 192 PHE A C 1
ATOM 1600 O O . PHE A 1 192 ? -8.213 20.212 2.227 1.00 71.50 192 PHE A O 1
ATOM 1607 N N . ARG A 1 193 ? -7.482 19.864 4.313 1.00 67.75 193 ARG A N 1
ATOM 1608 C CA . ARG A 1 193 ? -8.379 20.870 4.916 1.00 67.75 193 ARG A CA 1
ATOM 1609 C C . ARG A 1 193 ? -8.110 22.276 4.380 1.00 67.75 193 ARG A C 1
ATOM 1611 O O . ARG A 1 193 ? -9.055 23.032 4.157 1.00 67.75 193 ARG A O 1
ATOM 1618 N N . GLN A 1 194 ? -6.845 22.620 4.142 1.00 65.94 194 GLN A N 1
ATOM 1619 C CA . GLN A 1 194 ? -6.480 23.893 3.527 1.00 65.94 194 GLN A CA 1
ATOM 1620 C C . GLN A 1 194 ? -6.985 23.982 2.076 1.00 65.94 194 GLN A C 1
ATOM 1622 O O . GLN A 1 194 ? -7.588 24.994 1.718 1.00 65.94 194 GLN A O 1
ATOM 1627 N N . LYS A 1 195 ? -6.831 22.922 1.269 1.00 65.50 195 LYS A N 1
ATOM 1628 C CA . LYS A 1 195 ? -7.382 22.857 -0.099 1.00 65.50 195 LYS A CA 1
ATOM 1629 C C . LYS A 1 195 ? -8.915 22.920 -0.109 1.00 65.50 195 LYS A C 1
ATOM 1631 O O . LYS A 1 195 ? -9.476 23.750 -0.820 1.00 65.50 195 LYS A O 1
ATOM 1636 N N . LEU A 1 196 ? -9.596 22.152 0.744 1.00 61.03 196 LEU A N 1
ATOM 1637 C CA . LEU A 1 196 ? -11.060 22.155 0.886 1.00 61.03 196 LEU A CA 1
ATOM 1638 C C . LEU A 1 196 ? -11.637 23.534 1.214 1.00 61.03 196 LEU A C 1
ATOM 1640 O O . LEU A 1 196 ? -12.718 23.864 0.743 1.00 61.03 196 LEU A O 1
ATOM 1644 N N . SER A 1 197 ? -10.919 24.365 1.979 1.00 59.53 197 SER A N 1
ATOM 1645 C CA . SER A 1 197 ? -11.369 25.732 2.288 1.00 59.53 197 SER A CA 1
ATOM 1646 C C . SER A 1 197 ? -11.519 26.634 1.049 1.00 59.53 197 SER A C 1
ATOM 1648 O O . SER A 1 197 ? -12.160 27.682 1.128 1.00 59.53 197 SER A O 1
ATOM 1650 N N . SER A 1 198 ? -10.958 26.216 -0.093 1.00 61.41 198 SER A N 1
ATOM 1651 C CA . SER A 1 198 ? -11.052 26.907 -1.383 1.00 61.41 198 SER A CA 1
ATOM 1652 C C . SER A 1 198 ? -12.029 26.276 -2.387 1.00 61.41 198 SER A C 1
ATOM 1654 O O . SER A 1 198 ? -12.328 26.916 -3.396 1.00 61.41 198 SER A O 1
ATOM 1656 N N . LEU A 1 199 ? -12.553 25.074 -2.115 1.00 60.53 199 LEU A N 1
ATOM 1657 C CA . LEU A 1 199 ? -13.411 24.307 -3.031 1.00 60.53 199 LEU A CA 1
ATOM 1658 C C . LEU A 1 199 ? -14.896 24.479 -2.680 1.00 60.53 199 LEU A C 1
ATOM 1660 O O . LEU A 1 199 ? -15.255 24.625 -1.508 1.00 60.53 199 LEU A O 1
ATOM 1664 N N . LYS A 1 200 ? -15.768 24.521 -3.697 1.00 56.62 200 LYS A N 1
ATOM 1665 C CA . LYS A 1 200 ? -17.179 24.921 -3.529 1.00 56.62 200 LYS A CA 1
ATOM 1666 C C . LYS A 1 200 ? -18.149 23.750 -3.406 1.00 56.62 200 LYS A C 1
ATOM 1668 O O . LYS A 1 200 ? -19.237 23.956 -2.863 1.00 56.62 200 LYS A O 1
ATOM 1673 N N . ASP A 1 201 ? -17.780 22.551 -3.856 1.00 64.62 201 ASP A N 1
ATOM 1674 C CA . ASP A 1 201 ? -18.619 21.359 -3.728 1.00 64.62 201 ASP A CA 1
ATOM 1675 C C . ASP A 1 201 ? -17.838 20.056 -3.455 1.00 64.62 201 ASP A C 1
ATOM 1677 O O . ASP A 1 201 ? -16.608 20.005 -3.450 1.00 64.62 201 ASP A O 1
ATOM 1681 N N . ALA A 1 202 ? -18.587 18.991 -3.150 1.00 60.12 202 ALA A N 1
ATOM 1682 C CA . ALA A 1 202 ? -18.044 17.683 -2.786 1.00 60.12 202 ALA A CA 1
ATOM 1683 C C . ALA A 1 202 ? -17.437 16.909 -3.972 1.00 60.12 202 ALA A C 1
ATOM 1685 O O . ALA A 1 202 ? -16.671 15.975 -3.744 1.00 60.12 202 ALA A O 1
ATOM 1686 N N . ALA A 1 203 ? -17.775 17.270 -5.215 1.00 61.34 203 ALA A N 1
ATOM 1687 C CA . ALA A 1 203 ? -17.218 16.634 -6.404 1.00 61.34 203 ALA A CA 1
ATOM 1688 C C . ALA A 1 203 ? -15.813 17.180 -6.690 1.00 61.34 203 ALA A C 1
ATOM 1690 O O . ALA A 1 203 ? -14.891 16.391 -6.870 1.00 61.34 203 ALA A O 1
ATOM 1691 N N . GLU A 1 204 ? -15.629 18.501 -6.590 1.00 63.00 204 GLU A N 1
ATOM 1692 C CA . GLU A 1 204 ? -14.313 19.153 -6.652 1.00 63.00 204 GLU A CA 1
ATOM 1693 C C . GLU A 1 204 ? -13.382 18.649 -5.537 1.00 63.00 204 GLU A C 1
ATOM 1695 O O . GLU A 1 204 ? -12.184 18.467 -5.743 1.00 63.00 204 GLU A O 1
ATOM 1700 N N . ALA A 1 205 ? -13.928 18.384 -4.345 1.00 62.38 205 ALA A N 1
ATOM 1701 C CA . ALA A 1 205 ? -13.176 17.785 -3.245 1.00 62.38 205 ALA A CA 1
ATOM 1702 C C . ALA A 1 205 ? -12.691 16.362 -3.561 1.00 62.38 205 ALA A C 1
ATOM 1704 O O . ALA A 1 205 ? -11.569 16.019 -3.198 1.00 62.38 205 ALA A O 1
ATOM 1705 N N . GLN A 1 206 ? -13.523 15.543 -4.213 1.00 61.06 206 GLN A N 1
ATOM 1706 C CA . GLN A 1 206 ? -13.156 14.185 -4.613 1.00 61.06 206 GLN A CA 1
ATOM 1707 C C . GLN A 1 206 ? -12.120 14.196 -5.738 1.00 61.06 206 GLN A C 1
ATOM 1709 O O . GLN A 1 206 ? -11.115 13.509 -5.622 1.00 61.06 206 GLN A O 1
ATOM 1714 N N . GLU A 1 207 ? -12.304 15.033 -6.759 1.00 63.75 207 GLU A N 1
ATOM 1715 C CA . GLU A 1 207 ? -11.321 15.220 -7.833 1.00 63.75 207 GLU A CA 1
ATOM 1716 C C . GLU A 1 207 ? -9.973 15.696 -7.267 1.00 63.75 207 GLU A C 1
ATOM 1718 O O . GLU A 1 207 ? -8.936 15.117 -7.565 1.00 63.75 207 GLU A O 1
ATOM 1723 N N . ALA A 1 208 ? -9.976 16.644 -6.324 1.00 61.56 208 ALA A N 1
ATOM 1724 C CA . ALA A 1 208 ? -8.759 17.091 -5.647 1.00 61.56 208 ALA A CA 1
ATOM 1725 C C . ALA A 1 208 ? -8.117 16.030 -4.726 1.00 61.56 208 ALA A C 1
ATOM 1727 O O . ALA A 1 208 ? -6.918 16.126 -4.452 1.00 61.56 208 ALA A O 1
ATOM 1728 N N . MET A 1 209 ? -8.887 15.058 -4.211 1.00 62.12 209 MET A N 1
ATOM 1729 C CA . MET A 1 209 ? -8.351 13.889 -3.496 1.00 62.12 209 MET A CA 1
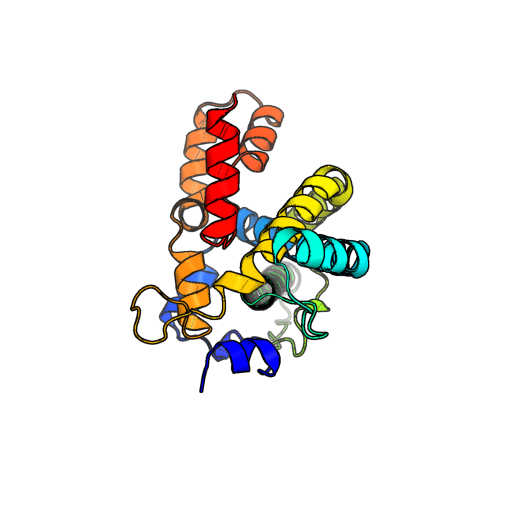ATOM 1730 C C . MET A 1 209 ? -7.736 12.879 -4.460 1.00 62.12 209 MET A C 1
ATOM 1732 O O . MET A 1 209 ? -6.694 12.308 -4.145 1.00 62.12 209 MET A O 1
ATOM 1736 N N . ASP A 1 210 ? -8.352 12.671 -5.618 1.00 59.00 210 ASP A N 1
ATOM 1737 C CA . ASP A 1 210 ? -7.884 11.726 -6.631 1.00 59.00 210 ASP A CA 1
ATOM 1738 C C . ASP A 1 210 ? -6.630 12.266 -7.356 1.00 59.00 210 ASP A C 1
ATOM 1740 O O . ASP A 1 210 ? -5.698 11.510 -7.625 1.00 59.00 210 ASP A O 1
ATOM 1744 N N . ASP A 1 211 ? -6.552 13.588 -7.556 1.00 58.62 211 ASP A N 1
ATOM 1745 C CA . ASP A 1 211 ? -5.403 14.314 -8.128 1.00 58.62 211 ASP A CA 1
ATOM 1746 C C . ASP A 1 211 ? -4.289 14.604 -7.111 1.00 58.62 211 ASP A C 1
ATOM 1748 O O . ASP A 1 211 ? -3.244 15.179 -7.438 1.00 58.62 211 ASP A O 1
ATOM 1752 N N . SER A 1 212 ? -4.505 14.263 -5.842 1.00 55.19 212 SER A N 1
ATOM 1753 C CA . SER A 1 212 ? -3.509 14.514 -4.814 1.00 55.19 212 SER A CA 1
ATOM 1754 C C . SER A 1 212 ? -2.313 13.567 -4.961 1.00 55.19 212 SER A C 1
ATOM 1756 O O . SER A 1 212 ? -2.427 12.351 -5.097 1.00 55.19 212 SER A O 1
ATOM 1758 N N . THR A 1 213 ? -1.121 14.133 -4.845 1.00 59.62 213 THR A N 1
ATOM 1759 C CA . THR A 1 213 ? 0.192 13.469 -4.827 1.00 59.62 213 THR A CA 1
ATOM 1760 C C . THR A 1 213 ? 0.437 12.615 -3.570 1.00 59.62 213 THR A C 1
ATOM 1762 O O . THR A 1 213 ? 1.567 12.263 -3.244 1.00 59.62 213 THR A O 1
ATOM 1765 N N . ILE A 1 214 ? -0.634 12.196 -2.884 1.00 63.25 214 ILE A N 1
ATOM 1766 C CA . ILE A 1 214 ? -0.607 11.251 -1.755 1.00 63.25 214 ILE A CA 1
ATOM 1767 C C . ILE A 1 214 ? 0.024 9.908 -2.151 1.00 63.25 214 ILE A C 1
ATOM 1769 O O . ILE A 1 214 ? 0.445 9.113 -1.303 1.00 63.25 214 ILE A O 1
ATOM 1773 N N . LEU A 1 215 ? 0.077 9.632 -3.449 1.00 62.28 215 LEU A N 1
ATOM 1774 C CA . LEU A 1 215 ? 0.754 8.477 -3.982 1.00 62.28 215 LEU A CA 1
ATOM 1775 C C . LEU A 1 215 ? 2.273 8.659 -3.921 1.00 62.28 215 LEU A C 1
ATOM 1777 O O . LEU A 1 215 ? 2.873 9.298 -4.784 1.00 62.28 215 LEU A O 1
ATOM 1781 N N . GLN A 1 216 ? 2.922 8.007 -2.962 1.00 64.88 216 GLN A N 1
ATOM 1782 C CA . GLN A 1 216 ? 4.376 7.918 -2.979 1.00 64.88 216 GLN A CA 1
ATOM 1783 C C . GLN A 1 216 ? 4.818 6.696 -3.762 1.00 64.88 216 GLN A C 1
ATOM 1785 O O . GLN A 1 216 ? 5.271 5.713 -3.192 1.00 64.88 216 GLN A O 1
ATOM 1790 N N . LEU A 1 217 ? 4.726 6.752 -5.088 1.00 62.34 217 LEU A N 1
ATOM 1791 C CA . LEU A 1 217 ? 5.364 5.719 -5.888 1.00 62.34 217 LEU A CA 1
ATOM 1792 C C . LEU A 1 217 ? 6.873 5.836 -5.709 1.00 62.34 217 LEU A C 1
ATOM 1794 O O . LEU A 1 217 ? 7.489 6.828 -6.097 1.00 62.34 217 LEU A O 1
ATOM 1798 N N . MET A 1 218 ? 7.476 4.786 -5.167 1.00 63.56 218 MET A N 1
ATOM 1799 C CA . MET A 1 218 ? 8.903 4.562 -5.335 1.00 63.56 218 MET A CA 1
ATOM 1800 C C . MET A 1 218 ? 9.140 4.299 -6.823 1.00 63.56 218 MET A C 1
ATOM 1802 O O . MET A 1 218 ? 9.013 3.162 -7.281 1.00 63.56 218 MET A O 1
ATOM 1806 N N . ILE A 1 219 ? 9.350 5.372 -7.590 1.00 61.41 219 ILE A N 1
ATOM 1807 C CA . ILE A 1 219 ? 9.647 5.321 -9.019 1.00 61.41 219 ILE A CA 1
ATOM 1808 C C . ILE A 1 219 ? 11.146 5.522 -9.186 1.00 61.41 219 ILE A C 1
ATOM 1810 O O . ILE A 1 219 ? 11.665 6.569 -8.792 1.00 61.41 219 ILE A O 1
ATOM 1814 N N . PRO A 1 220 ? 11.833 4.564 -9.798 1.00 61.53 220 PRO A N 1
ATOM 1815 C CA . PRO A 1 220 ? 13.264 4.669 -10.003 1.00 61.53 220 PRO A CA 1
ATOM 1816 C C . PRO A 1 220 ? 13.680 5.653 -11.105 1.00 61.53 220 PRO A C 1
ATOM 1818 O O . PRO A 1 220 ? 12.857 6.128 -11.893 1.00 61.53 220 PRO A O 1
ATOM 1821 N N . VAL A 1 221 ? 14.985 5.923 -11.206 1.00 57.88 221 VAL A N 1
ATOM 1822 C CA . VAL A 1 221 ? 15.561 6.980 -12.061 1.00 57.88 221 VAL A CA 1
ATOM 1823 C C . VAL A 1 221 ? 15.262 6.779 -13.552 1.00 57.88 221 VAL A C 1
ATOM 1825 O O . VAL A 1 221 ? 15.024 7.757 -14.267 1.00 57.88 221 VAL A O 1
ATOM 1828 N N . ALA A 1 222 ? 15.249 5.542 -14.059 1.00 57.62 222 ALA A N 1
ATOM 1829 C CA . ALA A 1 222 ? 14.987 5.308 -15.482 1.00 57.62 222 ALA A CA 1
ATOM 1830 C C . ALA A 1 222 ? 13.534 5.623 -15.857 1.00 57.62 222 ALA A C 1
ATOM 1832 O O . ALA A 1 222 ? 13.271 6.273 -16.870 1.00 57.62 222 ALA A O 1
ATOM 1833 N N . ALA A 1 223 ? 12.597 5.230 -14.994 1.00 60.34 223 ALA A N 1
ATOM 1834 C CA . ALA A 1 223 ? 11.192 5.579 -15.136 1.00 60.34 223 ALA A CA 1
ATOM 1835 C C . ALA A 1 223 ? 10.958 7.092 -14.955 1.00 60.34 223 ALA A C 1
ATOM 1837 O O . ALA A 1 223 ? 10.157 7.670 -15.689 1.00 60.34 223 ALA A O 1
ATOM 1838 N N . GLN A 1 224 ? 11.707 7.760 -14.069 1.00 60.62 224 GLN A N 1
ATOM 1839 C CA . GLN A 1 224 ? 11.665 9.222 -13.926 1.00 60.62 224 GLN A CA 1
ATOM 1840 C C . GLN A 1 224 ? 12.085 9.951 -15.212 1.00 60.62 224 GLN A C 1
ATOM 1842 O O . GLN A 1 224 ? 11.418 10.905 -15.604 1.00 60.62 224 GLN A O 1
ATOM 1847 N N . LYS A 1 225 ? 13.128 9.493 -15.923 1.00 55.91 225 LYS A N 1
ATOM 1848 C CA . LYS A 1 225 ? 13.535 10.108 -17.205 1.00 55.91 225 LYS A CA 1
ATOM 1849 C C . LYS A 1 225 ? 12.423 10.082 -18.257 1.00 55.91 225 LYS A C 1
ATOM 1851 O O . LYS A 1 225 ? 12.213 11.080 -18.937 1.00 55.91 225 LYS A O 1
ATOM 1856 N N . LEU A 1 226 ? 11.675 8.983 -18.349 1.00 54.25 226 LEU A N 1
ATOM 1857 C CA . LEU A 1 226 ? 10.554 8.861 -19.290 1.00 54.25 226 LEU A CA 1
ATOM 1858 C C . LEU A 1 226 ? 9.332 9.694 -18.888 1.00 54.25 226 LEU A C 1
ATOM 1860 O O . LEU A 1 226 ? 8.571 10.124 -19.754 1.00 54.25 226 LEU A O 1
ATOM 1864 N N . LEU A 1 227 ? 9.132 9.919 -17.587 1.00 52.75 227 LEU A N 1
ATOM 1865 C CA . LEU A 1 227 ? 8.100 10.833 -17.097 1.00 52.75 227 LEU A CA 1
ATOM 1866 C C . LEU A 1 227 ? 8.441 12.285 -17.465 1.00 52.75 227 LEU A C 1
ATOM 1868 O O . LEU A 1 227 ? 7.575 12.997 -17.962 1.00 52.75 227 LEU A O 1
ATOM 1872 N N . VAL A 1 228 ? 9.710 12.685 -17.329 1.00 49.66 228 VAL A N 1
ATOM 1873 C CA . VAL A 1 228 ? 10.191 14.033 -17.686 1.00 49.66 228 VAL A CA 1
ATOM 1874 C C . VAL A 1 228 ? 10.156 14.285 -19.202 1.00 49.66 228 VAL A C 1
ATOM 1876 O O . VAL A 1 228 ? 9.827 15.386 -19.638 1.00 49.66 228 VAL A O 1
ATOM 1879 N N . GLU A 1 229 ? 10.444 13.279 -20.034 1.00 41.66 229 GLU A N 1
ATOM 1880 C CA . GLU A 1 229 ? 10.385 13.417 -21.501 1.00 41.66 229 GLU A CA 1
ATOM 1881 C C . GLU A 1 229 ? 8.955 13.587 -22.046 1.00 41.66 229 GLU A C 1
ATOM 1883 O O . GLU A 1 229 ? 8.774 14.159 -23.121 1.00 41.66 229 GLU A O 1
ATOM 1888 N N . LYS A 1 230 ? 7.928 13.151 -21.306 1.00 41.62 230 LYS A N 1
ATOM 1889 C CA . LYS A 1 230 ? 6.523 13.370 -21.684 1.00 41.62 230 LYS A CA 1
ATOM 1890 C C . LYS A 1 230 ? 6.078 14.824 -21.521 1.00 41.62 230 LYS A C 1
ATOM 1892 O O . LYS A 1 230 ? 5.321 15.300 -22.362 1.00 41.62 230 LYS A O 1
ATOM 1897 N N . ASP A 1 231 ? 6.596 15.531 -20.518 1.00 38.03 231 ASP A N 1
ATOM 1898 C CA . ASP A 1 231 ? 6.315 16.959 -20.304 1.00 38.03 231 ASP A CA 1
ATOM 1899 C C . ASP A 1 231 ? 7.114 17.867 -21.256 1.00 38.03 231 ASP A C 1
ATOM 1901 O O . ASP A 1 231 ? 6.750 19.019 -21.474 1.00 38.03 231 ASP A O 1
ATOM 1905 N N . ALA A 1 232 ? 8.175 17.349 -21.885 1.00 29.78 232 ALA A N 1
ATOM 1906 C CA . ALA A 1 232 ? 8.925 18.051 -22.932 1.00 29.78 232 ALA A CA 1
ATOM 1907 C C . ALA A 1 232 ? 8.266 17.971 -24.328 1.00 29.78 232 ALA A C 1
ATOM 1909 O O . ALA A 1 232 ? 8.743 18.606 -25.271 1.00 29.78 232 ALA A O 1
ATOM 1910 N N . LEU A 1 233 ? 7.194 17.181 -24.470 1.00 30.95 233 LEU A N 1
ATOM 1911 C CA . LEU A 1 233 ? 6.437 16.974 -25.712 1.00 30.95 233 LEU A CA 1
ATOM 1912 C C . LEU A 1 233 ? 4.964 17.422 -25.608 1.00 30.95 233 LEU A C 1
ATOM 1914 O O . LEU A 1 233 ? 4.170 17.081 -26.489 1.00 30.95 233 LEU A O 1
ATOM 1918 N N . ALA A 1 234 ? 4.611 18.181 -24.564 1.00 30.89 234 ALA A N 1
ATOM 1919 C CA . ALA A 1 234 ? 3.329 18.877 -24.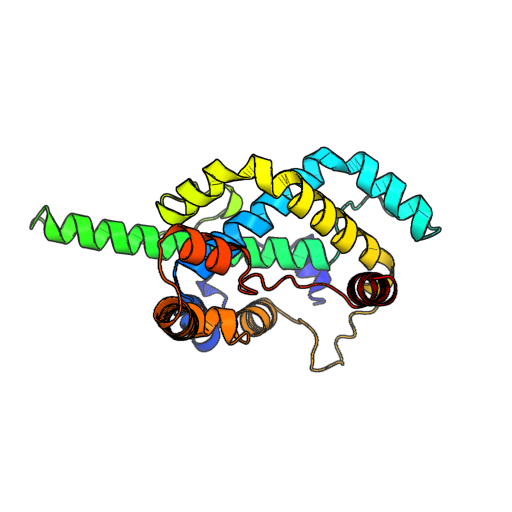433 1.00 30.89 234 ALA A CA 1
ATOM 1920 C C . ALA A 1 234 ? 3.425 20.332 -24.922 1.00 30.89 234 ALA A C 1
ATOM 1922 O O . ALA A 1 234 ? 4.416 21.016 -24.578 1.00 30.89 234 ALA A O 1
#

pLDDT: mean 77.87, std 15.89, range [29.78, 97.19]

Organism: Komagataella phaffii (strain GS115 / ATCC 20864) (NCBI:txid644223)

Radius of gyration: 19.27 Å; chains: 1; bounding box: 50×43×56 Å